Protein AF-A0A6P8IDC7-F1 (afdb_monomer_lite)

Foldseek 3Di:
DDDDDDPPPDPDDDPPPPPPVVVVVVPPDDPDDDVVVVVVVVVVVVVVVVVVPDPPPDDLVVVCVVVCVCVDPQKDKDQDDDPVLVVCVVPQKDKAFDPPDPPFPVRVVVPPDPDDDDDPPQQQWGKGKIWMWGAAESVRSMTMTGIAIDTPDQFGHGPVCVPPDPGFFGWDFDKDKDWGWHQDPVRDTDIDIDIGGDDIDGDGDD

pLDDT: mean 71.33, std 22.21, range [24.78, 96.75]

Sequence (206 aa):
MVLCLLKLTFCKSIGDVFEKEALDEAIESTSAENPIQQHLSKRYEEASQGIRNKCYSGSLEETAEALGVLNLPGVRLVRVEGELYQKLLKNETIVERKSGSNESASKASRESSSAKRSSESIDMCEEEYAYTYILAHANGQLAYQVDTVVCQGEYCQSPYLNYVVGDFGDCVLKEQTMVVYIINAYGSFVPQTIKIGCACECMAYA

Structure (mmCIF, N/CA/C/O backbone):
data_AF-A0A6P8IDC7-F1
#
_entry.id   AF-A0A6P8IDC7-F1
#
loop_
_atom_site.group_PDB
_atom_site.id
_atom_site.type_symbol
_atom_site.label_atom_id
_atom_site.label_alt_id
_atom_site.label_comp_id
_atom_site.label_asym_id
_atom_site.label_entity_id
_atom_site.label_seq_id
_atom_site.pdbx_PDB_ins_code
_atom_site.Cartn_x
_atom_site.Cartn_y
_atom_site.Cartn_z
_atom_site.occupancy
_atom_site.B_i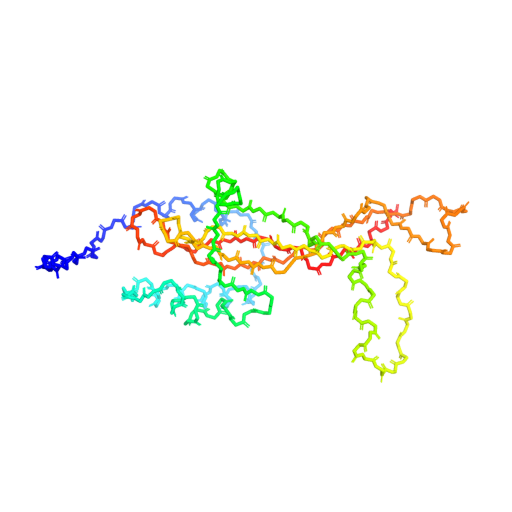so_or_equiv
_atom_site.auth_seq_id
_atom_site.auth_comp_id
_atom_site.auth_asym_id
_atom_site.auth_atom_id
_atom_site.pdbx_PDB_model_num
ATOM 1 N N . MET A 1 1 ? -10.531 9.699 40.710 1.00 28.75 1 MET A N 1
ATOM 2 C CA . MET A 1 1 ? -10.349 8.252 40.470 1.00 28.75 1 MET A CA 1
ATOM 3 C C . MET A 1 1 ? -11.674 7.670 40.000 1.00 28.75 1 MET A C 1
ATOM 5 O O . MET A 1 1 ? -12.638 7.739 40.742 1.00 28.75 1 MET A O 1
ATOM 9 N N . VAL A 1 2 ? -11.669 7.158 38.766 1.00 28.30 2 VAL A N 1
ATOM 10 C CA . VAL A 1 2 ? -12.583 6.167 38.163 1.00 28.30 2 VAL A CA 1
ATOM 11 C C . VAL A 1 2 ? -14.083 6.512 38.091 1.00 28.30 2 VAL A C 1
ATOM 13 O O . VAL A 1 2 ? -14.876 6.129 38.941 1.00 28.30 2 VAL A O 1
ATOM 16 N N . LEU A 1 3 ? -14.474 7.134 36.975 1.00 24.78 3 LEU A N 1
ATOM 17 C CA . LEU A 1 3 ? -15.816 7.042 36.387 1.00 24.78 3 LEU A CA 1
ATOM 18 C C . LEU A 1 3 ? -15.625 6.428 34.996 1.00 24.78 3 LEU A C 1
ATOM 20 O O . LEU A 1 3 ? -15.241 7.116 34.057 1.00 24.78 3 LEU A O 1
ATOM 24 N N . CYS A 1 4 ? -15.780 5.108 34.892 1.00 27.89 4 CYS A N 1
ATOM 25 C CA . CYS A 1 4 ? -15.610 4.372 33.642 1.00 27.89 4 CYS A CA 1
ATOM 26 C C . CYS A 1 4 ? -16.587 3.194 33.606 1.00 27.89 4 CYS A C 1
ATOM 28 O O . CYS A 1 4 ? -16.191 2.062 33.839 1.00 27.89 4 CYS A O 1
ATOM 30 N N . LEU A 1 5 ? -17.875 3.465 33.384 1.00 27.47 5 LEU A N 1
ATOM 31 C CA . LEU A 1 5 ? -18.870 2.446 33.029 1.00 27.47 5 LEU A CA 1
ATOM 32 C C . LEU A 1 5 ? -19.993 3.089 32.201 1.00 27.47 5 LEU A C 1
ATOM 34 O O . LEU A 1 5 ? -21.103 3.302 32.675 1.00 27.47 5 LEU A O 1
ATOM 38 N N . LEU A 1 6 ? -19.697 3.376 30.936 1.00 28.03 6 LEU A N 1
ATOM 39 C CA . LEU A 1 6 ? -20.711 3.445 29.885 1.00 28.03 6 LEU A CA 1
ATOM 40 C C . LEU A 1 6 ? -20.334 2.407 28.827 1.00 28.03 6 LEU A C 1
ATOM 42 O O . LEU A 1 6 ? -19.628 2.686 27.864 1.00 28.03 6 LEU A O 1
ATOM 46 N N . LYS A 1 7 ? -20.797 1.172 29.051 1.00 29.53 7 LYS A N 1
ATOM 47 C CA . LYS A 1 7 ? -20.977 0.182 27.987 1.00 29.53 7 LYS A CA 1
ATOM 48 C C . LYS A 1 7 ? -22.068 0.723 27.063 1.00 29.53 7 LYS A C 1
ATOM 50 O O . LYS A 1 7 ? -23.251 0.567 27.350 1.00 29.53 7 LYS A O 1
ATOM 55 N N . LEU A 1 8 ? -21.676 1.376 25.975 1.00 29.83 8 LEU A N 1
ATOM 56 C CA . LEU A 1 8 ? -22.574 1.647 24.858 1.00 29.83 8 LEU A CA 1
ATOM 57 C C . LEU A 1 8 ? -22.611 0.404 23.967 1.00 29.83 8 LEU A C 1
ATOM 59 O O . LEU A 1 8 ? -21.822 0.240 23.045 1.00 29.83 8 LEU A O 1
ATOM 63 N N . THR A 1 9 ? -23.541 -0.497 24.271 1.00 40.16 9 THR A N 1
ATOM 64 C CA . THR A 1 9 ? -24.073 -1.451 23.295 1.00 40.16 9 THR A CA 1
ATOM 65 C C . THR A 1 9 ? -24.902 -0.679 22.273 1.00 40.16 9 THR A C 1
ATOM 67 O O . THR A 1 9 ? -26.044 -0.319 22.551 1.00 40.16 9 THR A O 1
ATOM 70 N N . PHE A 1 10 ? -24.330 -0.434 21.097 1.00 33.66 10 PHE A N 1
ATOM 71 C CA . PHE A 1 10 ? -25.040 0.048 19.910 1.00 33.66 10 PHE A CA 1
ATOM 72 C C . PHE A 1 10 ? -24.708 -0.872 18.718 1.00 33.66 10 PHE A C 1
ATOM 74 O O . PHE A 1 10 ? -24.015 -0.486 17.791 1.00 33.66 10 PHE A O 1
ATOM 81 N N . CYS A 1 11 ? -25.212 -2.113 18.735 1.00 42.44 11 CYS A N 1
ATOM 82 C CA . CYS A 1 11 ? -25.477 -2.857 17.494 1.00 42.44 11 CYS A CA 1
ATOM 83 C C . CYS A 1 11 ? -26.971 -2.606 17.179 1.00 42.44 11 CYS A C 1
ATOM 85 O O . CYS A 1 11 ? -27.847 -3.234 17.773 1.00 42.44 11 CYS A O 1
ATOM 87 N N . LYS A 1 12 ? -27.284 -1.626 16.314 1.00 36.06 12 LYS A N 1
ATOM 88 C CA . LYS A 1 12 ? -28.645 -1.428 15.780 1.00 36.06 12 LYS A CA 1
ATOM 89 C C . LYS A 1 12 ? -28.605 -0.953 14.319 1.00 36.06 12 LYS A C 1
ATOM 91 O O . LYS A 1 12 ? -28.528 0.236 14.053 1.00 36.06 12 LYS A O 1
ATOM 96 N N . SER A 1 13 ? -28.646 -1.930 13.408 1.00 43.62 13 SER A N 1
ATOM 97 C CA . SER A 1 13 ? -29.458 -1.955 12.178 1.00 43.62 13 SER A CA 1
ATOM 98 C C . SER A 1 13 ? -29.657 -0.620 11.433 1.00 43.62 13 SER A C 1
ATOM 100 O O . SER A 1 13 ? -30.704 0.004 11.594 1.00 43.62 13 SER A O 1
ATOM 102 N N . ILE A 1 14 ? -28.713 -0.223 10.567 1.00 39.97 14 ILE A N 1
ATOM 103 C CA . ILE A 1 14 ? -28.942 0.799 9.511 1.00 39.97 14 ILE A CA 1
ATOM 104 C C . ILE A 1 14 ? -28.374 0.357 8.130 1.00 39.97 14 ILE A C 1
ATOM 106 O O . ILE A 1 14 ? -28.489 1.072 7.144 1.00 39.97 14 ILE A O 1
ATOM 110 N N . GLY A 1 15 ? -27.813 -0.853 8.000 1.00 39.50 15 GLY A N 1
ATOM 111 C CA . GLY A 1 15 ? -27.100 -1.278 6.781 1.00 39.50 15 GLY A CA 1
ATOM 112 C C . GLY A 1 15 ? -27.950 -1.726 5.581 1.00 39.50 15 GLY A C 1
ATOM 113 O O . GLY A 1 15 ? -27.399 -1.891 4.501 1.00 39.50 15 GLY A O 1
ATOM 114 N N . ASP A 1 16 ? -29.265 -1.914 5.719 1.00 38.16 16 ASP A N 1
ATOM 115 C CA . ASP A 1 16 ? -30.054 -2.625 4.693 1.00 38.16 16 ASP A CA 1
ATOM 116 C C . ASP A 1 16 ? -30.564 -1.763 3.521 1.00 38.16 16 ASP A C 1
ATOM 118 O O . ASP A 1 16 ? -31.209 -2.294 2.618 1.00 38.16 16 ASP A O 1
ATOM 122 N N . VAL A 1 17 ? -30.305 -0.448 3.500 1.00 42.28 17 VAL A N 1
ATOM 123 C CA . VAL A 1 17 ? -30.938 0.455 2.511 1.00 42.28 17 VAL A CA 1
ATOM 124 C C . VAL A 1 17 ? -29.969 1.024 1.467 1.00 42.28 17 VAL A C 1
ATOM 126 O O . VAL A 1 17 ? -30.409 1.310 0.362 1.00 42.28 17 VAL A O 1
ATOM 129 N N . PHE A 1 18 ? -28.664 1.133 1.746 1.00 40.34 18 PHE A N 1
ATOM 130 C CA . PHE A 1 18 ? -27.731 1.841 0.847 1.00 40.34 18 PHE A CA 1
ATOM 131 C C . PHE A 1 18 ? -26.867 0.952 -0.065 1.00 40.34 18 PHE A C 1
ATOM 133 O O . PHE A 1 18 ? -26.334 1.454 -1.048 1.00 40.34 18 PHE A O 1
ATOM 140 N N . GLU A 1 19 ? -26.732 -0.352 0.202 1.00 45.53 19 GLU A N 1
ATOM 141 C CA . GLU A 1 19 ? -25.846 -1.227 -0.597 1.00 45.53 19 GLU A CA 1
ATOM 142 C C . GLU A 1 19 ? -26.534 -1.958 -1.760 1.00 45.53 19 GLU A C 1
ATOM 144 O O . GLU A 1 19 ? -25.844 -2.516 -2.610 1.00 45.53 19 GLU A O 1
ATOM 149 N N . LYS A 1 20 ? -27.873 -1.953 -1.845 1.00 41.88 20 LYS A N 1
ATOM 150 C CA . LYS A 1 20 ? -28.569 -2.603 -2.969 1.00 41.88 20 LYS A CA 1
ATOM 151 C C . LYS A 1 20 ? -28.428 -1.839 -4.288 1.00 41.88 20 LYS A C 1
ATOM 153 O O . LYS A 1 20 ? -28.299 -2.475 -5.321 1.00 41.88 20 LYS A O 1
ATOM 158 N N . GLU A 1 21 ? -28.377 -0.507 -4.262 1.00 41.94 21 GLU A N 1
ATOM 159 C CA . GLU A 1 21 ? -28.260 0.285 -5.499 1.00 41.94 21 GLU A CA 1
ATOM 160 C C . GLU A 1 21 ? -26.857 0.231 -6.129 1.00 41.94 21 GLU A C 1
ATOM 162 O O . GLU A 1 21 ? -26.748 0.296 -7.346 1.00 41.94 21 GLU A O 1
ATOM 167 N N . ALA A 1 22 ? -25.786 0.043 -5.348 1.00 46.19 22 ALA A N 1
ATOM 168 C CA . ALA A 1 22 ? -24.418 0.031 -5.885 1.00 46.19 22 ALA A CA 1
ATOM 169 C C . AL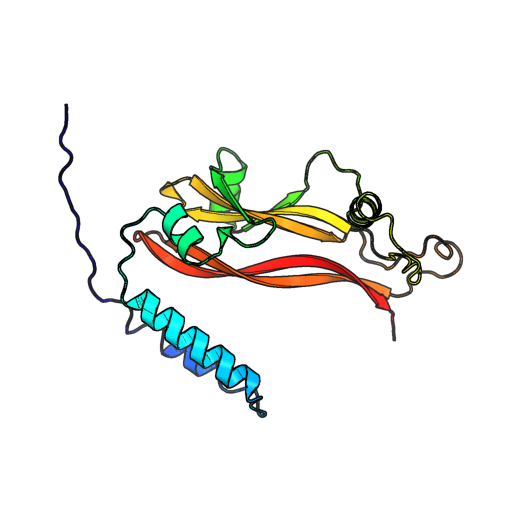A A 1 22 ? -23.978 -1.331 -6.459 1.00 46.19 22 ALA A C 1
ATOM 171 O O . ALA A 1 22 ? -23.056 -1.388 -7.272 1.00 46.19 22 ALA A O 1
ATOM 172 N N . LEU A 1 23 ? -24.609 -2.432 -6.033 1.00 43.19 23 LEU A N 1
ATOM 173 C CA . LEU A 1 23 ? -24.267 -3.777 -6.506 1.00 43.19 23 LEU A CA 1
ATOM 174 C C . LEU A 1 23 ? -25.010 -4.144 -7.801 1.00 43.19 23 LEU A C 1
ATOM 176 O O . LEU A 1 23 ? -24.451 -4.849 -8.640 1.00 43.19 23 LEU A O 1
ATOM 180 N N . ASP A 1 24 ? -26.223 -3.619 -7.996 1.00 41.59 24 ASP A N 1
ATOM 181 C CA . ASP A 1 24 ? -27.022 -3.880 -9.199 1.00 41.59 24 ASP A CA 1
ATOM 182 C C . ASP A 1 24 ? -26.473 -3.144 -10.446 1.00 41.59 24 ASP A C 1
ATOM 184 O O . ASP A 1 24 ? -26.650 -3.627 -11.562 1.00 41.59 24 ASP A O 1
ATOM 188 N N . GLU A 1 25 ? -25.709 -2.052 -10.286 1.00 46.09 25 GLU A N 1
ATOM 189 C CA . GLU A 1 25 ? -25.063 -1.332 -11.405 1.00 46.09 25 GLU A CA 1
ATOM 190 C C . GLU A 1 25 ? -23.771 -2.000 -11.929 1.00 46.09 25 GLU A C 1
ATOM 192 O O . GLU A 1 25 ? -23.324 -1.706 -13.037 1.00 46.09 25 GLU A O 1
ATOM 197 N N . ALA A 1 26 ? -23.165 -2.932 -11.181 1.00 45.91 26 ALA A N 1
ATOM 198 C CA . ALA A 1 26 ? -21.908 -3.585 -11.576 1.00 45.91 26 ALA A CA 1
ATOM 199 C C . ALA A 1 26 ? -22.097 -4.905 -12.356 1.00 45.91 26 ALA A C 1
ATOM 201 O O . ALA A 1 26 ? -21.140 -5.419 -12.937 1.00 45.91 26 ALA A O 1
ATOM 202 N N . ILE A 1 27 ? -23.312 -5.465 -12.382 1.00 48.28 27 ILE A N 1
ATOM 203 C CA . ILE A 1 27 ? -23.587 -6.812 -12.924 1.00 48.28 27 ILE A CA 1
ATOM 204 C C . ILE A 1 27 ? -24.018 -6.779 -14.406 1.00 48.28 27 ILE A C 1
ATOM 206 O O . ILE A 1 27 ? -24.105 -7.820 -15.056 1.00 48.28 27 ILE A O 1
ATOM 210 N N . GLU A 1 28 ? -24.199 -5.603 -15.013 1.00 44.47 28 GLU A N 1
ATOM 211 C CA . GLU A 1 28 ? -24.729 -5.502 -16.384 1.00 44.47 28 GLU A CA 1
ATOM 212 C C . GLU A 1 28 ? -23.687 -5.588 -17.519 1.00 44.47 28 GLU A C 1
ATOM 214 O O . GLU A 1 28 ? -24.029 -5.418 -18.690 1.00 44.47 28 GLU A O 1
ATOM 219 N N . SER A 1 29 ? -22.415 -5.901 -17.240 1.00 47.25 29 SER A N 1
ATOM 220 C CA . SER A 1 29 ? -21.403 -5.968 -18.308 1.00 47.25 29 SER A CA 1
ATOM 221 C C . SER A 1 29 ? -20.315 -7.026 -18.116 1.00 47.25 29 SER A C 1
ATOM 223 O O . SER A 1 29 ? -19.138 -6.710 -18.016 1.00 47.25 29 SER A O 1
ATOM 225 N N . THR A 1 30 ? -20.660 -8.318 -18.134 1.00 45.09 30 THR A N 1
ATOM 226 C CA . THR A 1 30 ? -19.742 -9.352 -18.671 1.00 45.09 30 THR A CA 1
ATOM 227 C C . THR A 1 30 ? -20.456 -10.681 -18.930 1.00 45.09 30 THR A C 1
ATOM 229 O O . THR A 1 30 ? -20.621 -11.538 -18.068 1.00 45.09 30 THR A O 1
ATOM 232 N N . SER A 1 31 ? -20.855 -10.870 -20.187 1.00 48.34 31 SER A N 1
ATOM 233 C CA . SER A 1 31 ? -21.299 -12.143 -20.756 1.00 48.34 31 SER A CA 1
ATOM 234 C C . SER A 1 31 ? -20.105 -13.094 -20.929 1.00 48.34 31 SER A C 1
ATOM 236 O O . SER A 1 31 ? -19.484 -13.101 -21.990 1.00 48.34 31 SER A O 1
ATOM 238 N N . ALA A 1 32 ? -19.785 -13.871 -19.891 1.00 50.22 32 ALA A N 1
ATOM 239 C CA . ALA A 1 32 ? -19.253 -15.243 -19.948 1.00 50.22 32 ALA A CA 1
ATOM 240 C C . ALA A 1 32 ? -18.874 -15.679 -18.523 1.00 50.22 32 ALA A C 1
ATOM 242 O O . ALA A 1 32 ? -17.753 -15.462 -18.063 1.00 50.22 32 ALA A O 1
ATOM 243 N N . GLU A 1 33 ? -19.822 -16.281 -17.810 1.00 49.69 33 GLU A N 1
ATOM 244 C CA . GLU A 1 33 ? -19.630 -16.737 -16.435 1.00 49.69 33 GLU A CA 1
ATOM 245 C C . GLU A 1 33 ? -18.602 -17.874 -16.376 1.00 49.69 33 GLU A C 1
ATOM 247 O O . GLU A 1 33 ? -18.865 -19.017 -16.755 1.00 49.69 33 GLU A O 1
ATOM 252 N N . ASN A 1 34 ? -17.398 -17.566 -15.892 1.00 62.88 34 ASN A N 1
ATOM 253 C CA . ASN A 1 34 ? -16.419 -18.586 -15.556 1.00 62.88 34 ASN A CA 1
ATOM 254 C C . ASN A 1 34 ? -16.859 -19.261 -14.237 1.00 62.88 34 ASN A C 1
ATOM 256 O O . ASN A 1 34 ? -16.964 -18.572 -13.217 1.00 62.88 34 ASN A O 1
ATOM 260 N N . PRO A 1 35 ? -17.074 -20.590 -14.196 1.00 57.03 35 PRO A N 1
ATOM 261 C CA . PRO A 1 35 ? -17.541 -21.294 -12.995 1.00 57.03 35 PRO A CA 1
ATOM 262 C C . PRO A 1 35 ? -16.591 -21.147 -11.792 1.00 57.03 35 PRO A C 1
ATOM 264 O O . PRO A 1 35 ? -17.010 -21.288 -10.643 1.00 57.03 35 PRO A O 1
ATOM 267 N N . ILE A 1 36 ? -15.320 -20.805 -12.030 1.00 59.25 36 ILE A N 1
ATOM 268 C CA . ILE A 1 36 ? -14.347 -20.503 -10.972 1.00 59.25 36 ILE A CA 1
ATOM 269 C C . ILE A 1 36 ? -14.664 -19.158 -10.295 1.00 59.25 36 ILE A C 1
ATOM 271 O O . ILE A 1 36 ? -14.560 -19.053 -9.073 1.00 59.25 36 ILE A O 1
ATOM 275 N N . GLN A 1 37 ? -15.104 -18.145 -11.051 1.00 49.62 37 GLN A N 1
ATOM 276 C CA . GLN A 1 37 ? -15.481 -16.845 -10.486 1.00 49.62 37 GLN A CA 1
ATOM 277 C C . GLN A 1 37 ? -16.760 -16.933 -9.648 1.00 49.62 37 GLN A C 1
ATOM 279 O O . GLN A 1 37 ? -16.794 -16.365 -8.561 1.00 49.62 37 GLN A O 1
ATOM 284 N N . GLN A 1 38 ? -17.754 -17.721 -10.077 1.00 57.97 38 GLN A N 1
ATOM 285 C CA . GLN A 1 38 ? -18.975 -17.968 -9.294 1.00 57.97 38 GLN A CA 1
ATOM 286 C C . GLN A 1 38 ? -18.690 -18.681 -7.962 1.00 57.97 38 GLN A C 1
ATOM 288 O O . GLN A 1 38 ? -19.328 -18.419 -6.943 1.00 57.97 38 GLN A O 1
ATOM 293 N N . HIS A 1 39 ? -17.711 -19.588 -7.939 1.00 54.41 39 HIS A N 1
ATOM 294 C CA . HIS A 1 39 ? -17.332 -20.276 -6.707 1.00 54.41 39 HIS A CA 1
ATOM 295 C C . HIS A 1 39 ? -16.561 -19.355 -5.741 1.00 54.41 39 HIS A C 1
ATOM 297 O O . HIS A 1 39 ? -16.679 -19.492 -4.518 1.00 54.41 39 HIS A O 1
ATOM 303 N N . LEU A 1 40 ? -15.757 -18.424 -6.265 1.00 49.75 40 LEU A N 1
ATOM 304 C CA . LEU A 1 40 ? -15.031 -17.443 -5.455 1.00 49.75 40 LEU A CA 1
ATOM 305 C C . LEU A 1 40 ? -15.963 -16.358 -4.901 1.00 49.75 40 LEU A C 1
ATOM 307 O O . LEU A 1 40 ? -15.859 -16.044 -3.715 1.00 49.75 40 LEU A O 1
ATOM 311 N N . SER A 1 41 ? -16.911 -15.856 -5.703 1.00 58.75 41 SER A N 1
ATOM 312 C CA . SER A 1 41 ? -17.907 -14.874 -5.250 1.00 58.75 41 SER A CA 1
ATOM 313 C C . SER A 1 41 ? -18.795 -15.445 -4.146 1.00 58.75 41 SER A C 1
ATOM 315 O O . SER A 1 41 ? -18.942 -14.824 -3.097 1.00 58.75 41 SER A O 1
ATOM 317 N N . LYS A 1 42 ? -19.273 -16.684 -4.304 1.00 59.50 42 LYS A N 1
ATOM 318 C CA . LYS A 1 42 ? -20.100 -17.351 -3.292 1.00 59.50 42 LYS A CA 1
ATOM 319 C C . LYS A 1 42 ? -19.367 -17.560 -1.963 1.00 59.50 42 LYS A C 1
ATOM 321 O O . LYS A 1 42 ? -19.935 -17.331 -0.900 1.00 59.50 42 LYS A O 1
ATOM 326 N N . ARG A 1 43 ? -18.083 -17.943 -1.996 1.00 52.59 43 ARG A N 1
ATOM 327 C CA . ARG A 1 43 ? -17.272 -18.051 -0.766 1.00 52.59 43 ARG A CA 1
ATOM 328 C C . ARG A 1 43 ? -17.038 -16.697 -0.100 1.00 52.59 43 ARG A C 1
ATOM 330 O O . ARG A 1 43 ? -16.978 -16.633 1.125 1.00 52.59 43 ARG A O 1
ATOM 337 N N . TYR A 1 44 ? -16.901 -15.635 -0.889 1.00 56.06 44 TYR A N 1
ATOM 338 C CA . TYR A 1 44 ? -16.758 -14.277 -0.374 1.00 56.06 44 TYR A CA 1
ATOM 339 C C . TYR A 1 44 ? -18.062 -13.770 0.267 1.00 56.06 44 TYR A C 1
ATOM 341 O O . TYR A 1 44 ? -18.033 -13.180 1.346 1.00 56.06 44 TYR A O 1
ATOM 349 N N . GLU A 1 45 ? -19.216 -14.066 -0.335 1.00 56.41 45 GLU A N 1
ATOM 350 C CA . GLU A 1 45 ? -20.539 -13.782 0.239 1.00 56.41 45 GLU A CA 1
ATOM 351 C C . GLU A 1 45 ? -20.793 -14.556 1.539 1.00 56.41 45 GLU A C 1
ATOM 353 O O . GLU A 1 45 ? -21.246 -13.980 2.523 1.00 56.41 45 GLU A O 1
ATOM 358 N N . GLU A 1 46 ? -20.445 -15.842 1.598 1.00 54.38 46 GLU A N 1
ATOM 359 C CA . GLU A 1 46 ? -20.605 -16.652 2.814 1.00 54.38 46 GLU A CA 1
ATOM 360 C C . GLU A 1 46 ? -19.668 -16.178 3.944 1.00 54.38 46 GLU A C 1
ATOM 362 O O . GLU A 1 46 ? -20.077 -16.097 5.107 1.00 54.38 46 GLU A O 1
ATOM 367 N N . ALA A 1 47 ? -18.429 -15.794 3.613 1.00 53.72 47 ALA A N 1
ATOM 368 C CA . ALA A 1 47 ? -17.489 -15.216 4.573 1.00 53.72 47 ALA A CA 1
ATOM 369 C C . ALA A 1 47 ? -17.956 -13.838 5.069 1.00 53.72 47 ALA A C 1
ATOM 371 O O . ALA A 1 47 ? -17.947 -13.578 6.273 1.00 53.72 47 ALA A O 1
ATOM 372 N N . SER A 1 48 ? -18.432 -12.975 4.168 1.00 51.59 48 SER A N 1
ATOM 373 C CA . SER A 1 48 ? -18.949 -11.651 4.529 1.00 51.59 48 SER A CA 1
ATOM 374 C C . SER A 1 48 ? -20.256 -11.731 5.324 1.00 51.59 48 SER A C 1
ATOM 376 O O . SER A 1 48 ? -20.415 -10.976 6.280 1.00 51.59 48 SER A O 1
ATOM 378 N N . GLN A 1 49 ? -21.148 -12.690 5.049 1.00 49.69 49 GLN A N 1
ATOM 379 C CA . GLN A 1 49 ? -22.339 -12.953 5.874 1.00 49.69 49 GLN A CA 1
ATOM 380 C C . GLN A 1 49 ? -21.986 -13.493 7.270 1.00 49.69 49 GLN A C 1
ATOM 382 O O . GLN A 1 49 ? -22.612 -13.107 8.261 1.00 49.69 49 GLN A O 1
ATOM 387 N N . GLY A 1 50 ? -20.953 -14.337 7.380 1.00 49.53 50 GLY A N 1
ATOM 388 C CA . GLY A 1 50 ? -20.424 -14.796 8.669 1.00 49.53 50 GLY A CA 1
ATOM 389 C C . GLY A 1 50 ? -19.815 -13.669 9.514 1.00 49.53 50 GLY A C 1
ATOM 390 O O . GLY A 1 50 ? -19.915 -13.697 10.743 1.00 49.53 50 GLY A O 1
ATOM 391 N N . ILE A 1 51 ? -19.235 -12.659 8.860 1.00 50.84 51 ILE A N 1
ATOM 392 C CA . ILE A 1 51 ? -18.675 -11.456 9.494 1.00 50.84 51 ILE A CA 1
ATOM 393 C C . ILE A 1 51 ? -19.785 -10.450 9.845 1.00 50.84 51 ILE A C 1
ATOM 395 O O . ILE A 1 51 ? -19.769 -9.909 10.948 1.00 50.84 51 ILE A O 1
ATOM 399 N N . ARG A 1 52 ? -20.807 -10.274 8.986 1.00 47.25 52 ARG A N 1
ATOM 400 C CA . ARG A 1 52 ? -21.977 -9.394 9.222 1.00 47.25 52 ARG A CA 1
ATOM 401 C C . ARG A 1 52 ? -22.721 -9.711 10.527 1.00 47.25 52 ARG A C 1
ATOM 403 O O . ARG A 1 52 ? -23.294 -8.810 11.130 1.00 47.25 52 ARG A O 1
ATOM 410 N N . ASN A 1 53 ? -22.670 -10.962 10.992 1.00 41.09 53 ASN A N 1
ATOM 411 C CA . ASN A 1 53 ? -23.353 -11.415 12.210 1.00 41.09 53 ASN A CA 1
ATOM 412 C C . ASN A 1 53 ? -22.454 -11.524 13.454 1.00 41.09 53 ASN A C 1
ATOM 414 O O . ASN A 1 53 ? -22.948 -11.844 14.539 1.00 41.09 53 ASN A O 1
ATOM 418 N N . LYS A 1 54 ? -21.149 -11.250 13.342 1.00 44.59 54 LYS A N 1
ATOM 419 C CA . LYS A 1 54 ? -20.244 -11.179 14.496 1.00 44.59 54 LYS A CA 1
ATOM 420 C C . LYS A 1 54 ? -19.949 -9.713 14.798 1.00 44.59 54 LYS A C 1
ATOM 422 O O . LYS A 1 54 ? -19.115 -9.101 14.144 1.00 44.59 54 LYS A O 1
ATOM 427 N N . CYS A 1 55 ? -20.604 -9.151 15.822 1.00 42.06 55 CYS A N 1
ATOM 428 C CA . CYS A 1 55 ? -20.135 -7.902 16.434 1.00 42.06 55 CYS A CA 1
ATOM 429 C C . CYS A 1 55 ? -18.745 -8.217 17.045 1.00 42.06 55 CYS A C 1
ATOM 431 O O . CYS A 1 55 ? -18.656 -8.769 18.142 1.00 42.06 55 CYS A O 1
ATOM 433 N N . TYR A 1 56 ? -17.662 -7.948 16.307 1.00 51.09 56 TYR A N 1
ATOM 434 C CA . TYR A 1 56 ? -16.296 -8.057 16.814 1.00 51.09 56 TYR A CA 1
ATOM 435 C C . TYR A 1 56 ? -16.098 -6.947 17.848 1.00 51.09 56 TYR A C 1
ATOM 437 O O . TYR A 1 56 ? -15.926 -5.782 17.511 1.00 51.09 56 TYR A O 1
ATOM 445 N N . SER A 1 57 ? -16.168 -7.305 19.129 1.00 52.22 57 SER A N 1
ATOM 446 C CA . SER A 1 57 ? -15.875 -6.403 20.250 1.00 52.22 57 SER A CA 1
ATOM 447 C C . SER A 1 57 ? -14.374 -6.324 20.565 1.00 52.22 57 SER A C 1
ATOM 449 O O . SER A 1 57 ? -14.010 -5.984 21.690 1.00 52.22 57 SER A O 1
ATOM 451 N N . GLY A 1 58 ? -13.527 -6.726 19.615 1.00 61.47 58 GLY A N 1
ATOM 452 C CA . GLY A 1 58 ? -12.077 -6.804 19.760 1.00 61.47 58 GLY A CA 1
ATOM 453 C C . GLY A 1 58 ? -11.371 -5.541 19.283 1.00 61.47 58 GLY A C 1
ATOM 454 O O . GLY A 1 58 ? -11.976 -4.654 18.677 1.00 61.47 58 GLY A O 1
ATOM 455 N N . SER A 1 59 ? -10.073 -5.452 19.555 1.00 80.62 59 SER A N 1
ATOM 456 C CA . SER A 1 59 ? -9.242 -4.387 18.988 1.00 80.62 59 SER A CA 1
ATOM 457 C C . SER A 1 59 ? -9.130 -4.527 17.455 1.00 80.62 59 SER A C 1
ATOM 459 O O . SER A 1 59 ? -9.411 -5.586 16.883 1.00 80.62 59 SER A O 1
ATOM 461 N N . LEU A 1 60 ? -8.723 -3.452 16.763 1.00 84.25 60 LEU A N 1
ATOM 462 C CA . LEU A 1 60 ? -8.441 -3.498 15.318 1.00 84.25 60 LEU A CA 1
ATOM 463 C C . LEU A 1 60 ? -7.428 -4.599 14.980 1.00 84.25 60 LEU A C 1
ATOM 465 O O . LEU A 1 60 ? -7.579 -5.288 13.979 1.00 84.25 60 LEU A O 1
ATOM 469 N N . GLU A 1 61 ? -6.41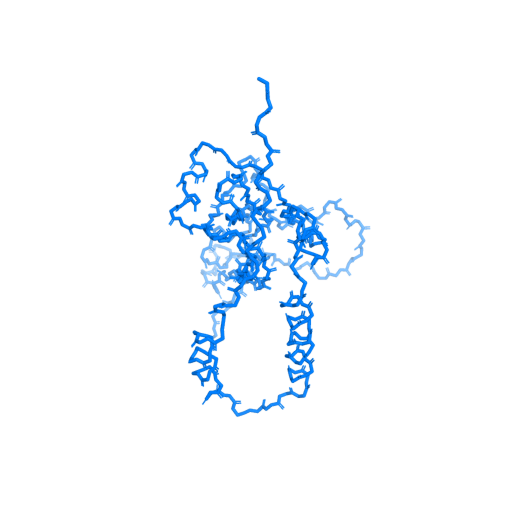8 -4.759 15.831 1.00 86.38 61 GLU A N 1
ATOM 470 C CA . GLU A 1 61 ? -5.348 -5.738 15.672 1.00 86.38 61 GLU A CA 1
ATOM 471 C C . GLU A 1 61 ? -5.885 -7.173 15.730 1.00 86.38 61 GLU A C 1
ATOM 473 O O . GLU A 1 61 ? -5.683 -7.926 14.782 1.00 86.38 61 GLU A O 1
ATOM 478 N N . GLU A 1 62 ? -6.680 -7.512 16.752 1.00 85.88 62 GLU A N 1
ATOM 479 C CA . GLU A 1 62 ? -7.315 -8.835 16.889 1.00 85.88 62 GLU A CA 1
ATOM 480 C C . GLU A 1 62 ? -8.213 -9.171 15.692 1.00 85.88 62 GLU A C 1
ATOM 482 O O . GLU A 1 62 ? -8.253 -10.305 15.214 1.00 85.88 62 GLU A O 1
ATOM 487 N N . THR A 1 63 ? -8.946 -8.174 15.192 1.00 84.12 63 THR A N 1
ATOM 488 C CA . THR A 1 63 ? -9.839 -8.351 14.041 1.00 84.12 63 THR A CA 1
ATOM 489 C C . THR A 1 63 ? -9.037 -8.538 12.754 1.00 84.12 63 THR A C 1
ATOM 491 O O . THR A 1 63 ? -9.330 -9.440 11.971 1.00 84.12 63 THR A O 1
ATOM 494 N N . ALA A 1 64 ? -7.992 -7.733 12.544 1.00 86.06 64 ALA A N 1
ATOM 495 C CA . ALA A 1 64 ? -7.109 -7.840 11.385 1.00 86.06 64 ALA A CA 1
ATOM 496 C C . ALA A 1 64 ? -6.335 -9.170 11.367 1.00 86.06 64 ALA A C 1
ATOM 498 O O . ALA A 1 64 ? -6.152 -9.758 10.299 1.00 86.06 64 ALA A O 1
ATOM 499 N N . GLU A 1 65 ? -5.922 -9.664 12.535 1.00 87.50 65 GLU A N 1
ATOM 500 C CA . GLU A 1 65 ? -5.286 -10.972 12.700 1.00 87.50 65 GLU A CA 1
ATOM 501 C C . GLU A 1 65 ? -6.270 -12.113 12.411 1.00 87.50 65 GLU A C 1
ATOM 503 O O . GLU A 1 65 ? -5.978 -12.992 11.599 1.00 87.50 65 GLU A O 1
ATOM 508 N N . ALA A 1 66 ? -7.479 -12.067 12.986 1.00 84.69 66 ALA A N 1
ATOM 509 C CA . ALA A 1 66 ? -8.511 -13.083 12.769 1.00 84.69 66 ALA A CA 1
ATOM 510 C C . ALA A 1 66 ? -8.973 -13.174 11.303 1.00 84.69 66 ALA A C 1
ATOM 512 O O . ALA A 1 66 ? -9.341 -14.253 10.836 1.00 84.69 66 ALA A O 1
ATOM 513 N N . LEU A 1 67 ? -8.950 -12.053 10.578 1.00 84.56 67 LEU A N 1
ATOM 514 C CA . LEU A 1 67 ? -9.266 -11.979 9.148 1.00 84.56 67 LEU A CA 1
ATOM 515 C C . LEU A 1 67 ? -8.057 -12.295 8.252 1.00 84.56 67 LEU A C 1
ATOM 517 O O . LEU A 1 67 ? -8.191 -12.321 7.031 1.00 84.56 67 LEU A O 1
ATOM 521 N N . GLY A 1 68 ? -6.887 -12.549 8.843 1.00 85.69 68 GLY A N 1
ATOM 522 C CA . GLY A 1 68 ? -5.670 -12.938 8.138 1.00 85.69 68 GLY A CA 1
ATOM 523 C C . GLY A 1 68 ? -4.960 -11.805 7.399 1.00 85.69 68 GLY A C 1
ATOM 524 O O . GLY A 1 68 ? -4.004 -12.080 6.681 1.00 85.69 68 GLY A O 1
ATOM 525 N N . VAL A 1 69 ? -5.368 -10.545 7.586 1.00 88.12 69 VAL A N 1
ATOM 526 C CA . VAL A 1 69 ? -4.725 -9.379 6.952 1.00 88.12 69 VAL A CA 1
ATOM 527 C C . VAL A 1 69 ? -3.271 -9.259 7.410 1.00 88.12 69 VAL A C 1
ATOM 529 O O . VAL A 1 69 ? -2.384 -9.036 6.593 1.00 88.12 69 VAL A O 1
ATOM 532 N N . LEU A 1 70 ? -3.015 -9.477 8.704 1.00 89.31 70 LEU A N 1
ATOM 533 C CA . LEU A 1 70 ? -1.666 -9.422 9.282 1.00 89.31 70 LEU A CA 1
ATOM 534 C C . LEU A 1 70 ? -0.812 -10.665 8.976 1.00 89.31 70 LEU A C 1
ATOM 536 O O . LEU A 1 70 ? 0.383 -10.662 9.244 1.00 89.31 70 LEU A O 1
ATOM 540 N N . ASN A 1 71 ? -1.404 -11.712 8.389 1.00 89.06 71 ASN A N 1
ATOM 541 C CA . ASN A 1 71 ? -0.666 -12.893 7.931 1.00 89.06 71 ASN A CA 1
ATOM 542 C C . ASN A 1 71 ? -0.101 -12.711 6.514 1.00 89.06 71 ASN A C 1
ATOM 544 O O . ASN A 1 71 ? 0.643 -13.569 6.035 1.00 89.06 71 ASN A O 1
ATOM 548 N N . LEU A 1 72 ? -0.474 -11.628 5.821 1.00 85.50 72 LEU A N 1
ATOM 549 C CA . LEU A 1 72 ? 0.046 -11.317 4.497 1.00 85.50 72 LEU A CA 1
ATOM 550 C C . LEU A 1 72 ? 1.496 -10.817 4.607 1.00 85.50 72 LEU A C 1
ATOM 552 O O . LEU A 1 72 ? 1.802 -9.991 5.471 1.00 85.50 72 LEU A O 1
ATOM 556 N N . PRO A 1 73 ? 2.409 -11.298 3.744 1.00 83.25 73 PRO A N 1
ATOM 557 C CA . PRO A 1 73 ? 3.807 -10.895 3.796 1.00 83.25 73 PRO A CA 1
ATOM 558 C C . PRO A 1 73 ? 3.943 -9.392 3.529 1.00 83.25 73 PRO A C 1
ATOM 560 O O . PRO A 1 73 ? 3.303 -8.858 2.628 1.00 83.25 73 PRO A O 1
ATOM 563 N N . GLY A 1 74 ? 4.775 -8.717 4.323 1.00 86.00 74 GLY A N 1
ATOM 564 C CA . GLY A 1 74 ? 5.020 -7.278 4.186 1.00 86.00 74 GLY A CA 1
ATOM 565 C C . GLY A 1 74 ? 3.908 -6.377 4.734 1.00 86.00 74 GLY A C 1
ATOM 566 O O . GLY A 1 74 ? 4.038 -5.160 4.644 1.00 86.00 74 GLY A O 1
ATOM 567 N N . VAL A 1 75 ? 2.837 -6.931 5.322 1.00 92.81 75 VAL A N 1
ATOM 568 C CA . VAL A 1 75 ? 1.771 -6.153 5.973 1.00 92.81 75 VAL A CA 1
ATOM 569 C C . VAL A 1 75 ? 1.996 -6.106 7.479 1.00 92.81 75 VAL A C 1
ATOM 571 O O . VAL A 1 75 ? 2.152 -7.134 8.134 1.00 92.81 75 VAL A O 1
ATOM 574 N N . ARG A 1 76 ? 1.953 -4.907 8.060 1.00 94.75 76 ARG A N 1
ATOM 575 C CA . ARG A 1 76 ? 1.966 -4.710 9.515 1.00 94.75 76 ARG A CA 1
ATOM 576 C C . ARG A 1 76 ? 1.073 -3.552 9.933 1.00 94.75 76 ARG A C 1
ATOM 578 O O . ARG A 1 76 ? 0.872 -2.612 9.171 1.00 94.75 76 ARG A O 1
ATOM 585 N N . LEU A 1 77 ? 0.557 -3.601 11.156 1.00 94.75 77 LEU A N 1
ATOM 586 C CA . LEU A 1 77 ? -0.177 -2.488 11.753 1.00 94.75 77 LEU A CA 1
ATOM 587 C C . LEU A 1 77 ? 0.801 -1.599 12.526 1.00 94.75 77 LEU A C 1
ATOM 589 O O . LEU A 1 77 ? 1.565 -2.088 13.355 1.00 94.75 77 LEU A O 1
ATOM 593 N N . VAL A 1 78 ? 0.795 -0.297 12.252 1.00 95.25 78 VAL A N 1
ATOM 594 C CA . VAL A 1 78 ? 1.702 0.670 12.882 1.00 95.25 78 VAL A CA 1
ATOM 595 C C . VAL A 1 78 ? 0.944 1.862 13.439 1.00 95.25 78 VAL A C 1
ATOM 597 O O . VAL A 1 78 ? -0.102 2.259 12.924 1.00 95.25 78 VAL A O 1
ATOM 600 N N . ARG A 1 79 ? 1.499 2.458 14.495 1.00 95.25 79 ARG A N 1
ATOM 601 C CA . ARG A 1 79 ? 1.053 3.758 14.989 1.00 95.25 79 ARG A CA 1
ATOM 602 C C . ARG A 1 79 ? 1.731 4.860 14.180 1.00 95.25 79 ARG A C 1
ATOM 604 O O . ARG A 1 79 ? 2.952 4.862 14.050 1.00 95.25 79 ARG A O 1
ATOM 611 N N . VAL A 1 80 ? 0.938 5.776 13.636 1.00 94.12 80 VAL A N 1
ATOM 612 C CA . VAL A 1 80 ? 1.396 6.894 12.803 1.00 94.12 80 VAL A CA 1
ATOM 613 C C . VAL A 1 80 ? 1.192 8.216 13.528 1.00 94.12 80 VAL A C 1
ATOM 615 O O . VAL A 1 80 ? 0.133 8.480 14.085 1.00 94.12 80 VAL A O 1
ATOM 618 N N . GLU A 1 81 ? 2.199 9.079 13.502 1.00 94.25 81 GLU A N 1
ATOM 619 C CA . GLU A 1 81 ? 2.167 10.369 14.193 1.00 94.25 81 GLU A CA 1
ATOM 620 C C . GLU A 1 81 ? 2.705 11.485 13.285 1.00 94.25 81 GLU A C 1
ATOM 622 O O . GLU A 1 81 ? 3.229 11.239 12.196 1.00 94.25 81 GLU A O 1
ATOM 627 N N . GLY A 1 82 ? 2.551 12.737 13.724 1.00 94.44 82 GLY A N 1
ATOM 628 C CA . GLY A 1 82 ? 3.144 13.896 13.056 1.00 94.44 82 GLY A CA 1
ATOM 629 C C . GLY A 1 82 ? 2.658 14.113 11.619 1.00 94.44 82 GLY A C 1
ATOM 630 O O . GLY A 1 82 ? 1.463 14.040 11.331 1.00 94.44 82 GLY A O 1
ATOM 631 N N . GLU A 1 83 ? 3.594 14.434 10.723 1.00 95.19 83 GLU A N 1
ATOM 632 C CA . GLU A 1 83 ? 3.305 14.810 9.334 1.00 95.19 83 GLU A CA 1
ATOM 633 C C . GLU A 1 83 ? 2.655 13.672 8.538 1.00 95.19 83 GLU A C 1
ATOM 635 O O . GLU A 1 83 ? 1.689 13.912 7.813 1.00 95.19 83 GLU A O 1
ATOM 640 N N . LEU A 1 84 ? 3.133 12.435 8.707 1.00 93.44 84 LEU A N 1
ATOM 641 C CA . LEU A 1 84 ? 2.582 11.267 8.018 1.00 93.44 84 LEU A CA 1
ATOM 642 C C . LEU A 1 84 ? 1.103 11.069 8.369 1.00 93.44 84 LEU A C 1
ATOM 644 O O . LEU A 1 84 ? 0.271 10.928 7.475 1.00 93.44 84 LEU A O 1
ATOM 648 N N . TYR A 1 85 ? 0.747 11.157 9.654 1.00 95.31 85 TYR A N 1
ATOM 649 C CA . TYR A 1 85 ? -0.651 11.068 10.084 1.00 95.31 85 TYR A CA 1
ATOM 650 C C . TYR A 1 85 ? -1.516 12.189 9.486 1.00 95.31 85 TYR A C 1
ATOM 652 O O . TYR A 1 85 ? -2.619 11.936 9.007 1.00 95.31 85 TYR A O 1
ATOM 660 N N . GLN A 1 86 ? -1.005 13.424 9.439 1.00 95.50 86 GLN A N 1
ATOM 661 C CA . GLN A 1 86 ? -1.731 14.553 8.840 1.00 95.50 86 GLN A CA 1
ATOM 662 C C . GLN A 1 86 ? -1.956 14.389 7.338 1.00 95.50 86 GLN A C 1
ATOM 664 O O . GLN A 1 86 ? -2.999 14.792 6.822 1.00 95.50 86 GLN A O 1
ATOM 669 N N . LYS A 1 87 ? -0.993 13.806 6.620 1.00 94.94 87 LYS A N 1
ATOM 670 C CA . LYS A 1 87 ? -1.183 13.487 5.207 1.00 94.94 87 LYS A CA 1
ATOM 671 C C . LYS A 1 87 ? -2.195 12.344 5.046 1.00 94.94 87 LYS A C 1
ATOM 673 O O . LYS A 1 87 ? -3.057 12.432 4.174 1.00 94.94 87 LYS A O 1
ATOM 678 N N . LEU A 1 88 ? -2.129 11.305 5.886 1.00 94.38 88 LEU A N 1
ATOM 679 C CA . LEU A 1 88 ? -3.050 10.160 5.837 1.00 94.38 88 LEU A CA 1
ATOM 680 C C . LEU A 1 88 ? -4.498 10.574 6.105 1.00 94.38 88 LEU A C 1
ATOM 682 O O . LEU A 1 88 ? -5.401 10.075 5.449 1.00 94.38 88 LEU A O 1
ATOM 686 N N . LEU A 1 89 ? -4.727 11.546 6.991 1.00 93.25 89 LEU A N 1
ATOM 687 C CA . LEU A 1 89 ? -6.059 12.120 7.206 1.00 93.25 89 LEU A CA 1
ATOM 688 C C . LEU A 1 89 ? -6.646 12.807 5.962 1.00 93.25 89 LEU A C 1
ATOM 690 O O . LEU A 1 89 ? -7.857 12.987 5.897 1.00 93.25 89 LEU A O 1
ATOM 694 N N . LYS A 1 90 ? -5.810 13.224 5.002 1.00 92.94 90 LYS A N 1
ATOM 695 C CA . LYS A 1 90 ? -6.252 13.899 3.772 1.00 92.94 90 LYS A CA 1
ATOM 696 C C . LYS A 1 90 ? -6.439 12.938 2.605 1.00 92.94 90 LYS A C 1
ATOM 698 O O . LYS A 1 90 ? -7.391 13.102 1.854 1.00 92.94 90 LYS A O 1
ATOM 703 N N . ASN A 1 91 ? -5.519 11.986 2.447 1.00 88.31 91 ASN A N 1
ATOM 704 C CA . ASN A 1 91 ? -5.443 11.140 1.254 1.00 88.31 91 ASN A CA 1
ATOM 705 C C . ASN A 1 91 ? -5.819 9.674 1.509 1.00 88.31 91 ASN A C 1
ATOM 707 O O . ASN A 1 91 ? -5.852 8.912 0.550 1.00 88.31 91 ASN A O 1
ATOM 711 N N . GLU A 1 92 ? -6.083 9.283 2.766 1.00 88.00 92 GLU A N 1
ATOM 712 C CA . GLU A 1 92 ? -6.342 7.918 3.278 1.00 88.00 92 GLU A CA 1
ATOM 713 C C . GLU A 1 92 ? -5.209 6.904 3.048 1.00 88.00 92 GLU A C 1
ATOM 715 O O . GLU A 1 92 ? -4.906 6.107 3.935 1.00 88.00 92 GLU A O 1
ATOM 720 N N . THR A 1 93 ? -4.547 6.967 1.893 1.00 92.56 93 THR A N 1
ATOM 721 C CA . THR A 1 93 ? -3.431 6.134 1.458 1.00 92.56 93 THR A CA 1
ATOM 722 C C . THR A 1 93 ? -2.259 7.001 1.000 1.00 92.56 93 THR A C 1
ATOM 724 O O . THR A 1 93 ? -2.443 8.009 0.313 1.00 92.56 93 THR A O 1
ATOM 727 N N . ILE A 1 94 ? -1.037 6.622 1.377 1.00 94.25 94 ILE A N 1
ATOM 728 C CA . ILE A 1 94 ? 0.200 7.322 1.002 1.00 94.25 94 ILE A CA 1
ATOM 729 C C . ILE A 1 94 ? 1.290 6.320 0.693 1.00 94.25 94 ILE A C 1
ATOM 731 O O . ILE A 1 94 ? 1.510 5.398 1.468 1.00 94.25 94 ILE A O 1
ATOM 735 N N . VAL A 1 95 ? 2.033 6.563 -0.381 1.00 91.75 95 VAL A N 1
ATOM 736 C CA . VAL A 1 95 ? 3.262 5.831 -0.685 1.00 91.75 95 VAL A CA 1
ATOM 737 C C . VAL A 1 95 ? 4.462 6.674 -0.254 1.00 91.75 95 VAL A C 1
ATOM 739 O O . VAL A 1 95 ? 4.631 7.799 -0.725 1.00 91.75 95 VAL A O 1
ATOM 742 N N . GLU A 1 96 ? 5.297 6.146 0.638 1.00 91.25 96 GLU A N 1
ATOM 743 C CA . GLU A 1 96 ? 6.573 6.753 1.022 1.00 91.25 96 GLU A CA 1
ATOM 744 C C . GLU A 1 96 ? 7.740 5.868 0.597 1.00 91.25 96 GLU A C 1
ATOM 746 O O . GLU A 1 96 ? 7.798 4.679 0.914 1.00 91.25 96 GLU A O 1
ATOM 751 N N . ARG A 1 97 ? 8.716 6.468 -0.084 1.00 86.25 97 ARG A N 1
ATOM 752 C CA . ARG A 1 97 ? 9.963 5.788 -0.437 1.00 86.25 97 ARG A CA 1
ATOM 753 C C . ARG A 1 97 ? 10.738 5.414 0.818 1.00 86.25 97 ARG A C 1
ATOM 755 O O . ARG A 1 97 ? 10.835 6.203 1.766 1.00 86.25 97 ARG A O 1
ATOM 762 N N . LYS A 1 98 ? 11.339 4.227 0.815 1.00 78.88 98 LYS A N 1
ATOM 763 C CA . LYS A 1 98 ? 12.183 3.775 1.919 1.00 78.88 98 LYS A CA 1
ATOM 764 C C . LYS A 1 98 ? 13.474 4.600 1.923 1.00 78.88 98 LYS A C 1
ATOM 766 O O . LYS A 1 98 ? 14.387 4.369 1.139 1.00 78.88 98 LYS A O 1
ATOM 771 N N . SER A 1 99 ? 13.550 5.596 2.808 1.00 57.25 99 SER A N 1
ATOM 772 C CA . SER A 1 99 ? 14.753 6.425 2.955 1.00 57.25 99 SER A CA 1
ATOM 773 C C . SER A 1 99 ? 15.966 5.548 3.287 1.00 57.25 99 SER A C 1
ATOM 775 O O . SER A 1 99 ? 16.002 4.916 4.341 1.00 57.25 99 SER A O 1
ATOM 777 N N . GLY A 1 100 ? 16.957 5.518 2.390 1.00 53.12 100 GLY A N 1
ATOM 778 C CA . GLY A 1 100 ? 18.253 4.866 2.611 1.00 53.12 100 GLY A CA 1
ATOM 779 C C . GLY A 1 100 ? 18.540 3.606 1.789 1.00 53.12 100 GLY A C 1
ATOM 780 O O . GLY A 1 100 ? 19.658 3.105 1.877 1.00 53.12 100 GLY A O 1
ATOM 781 N N . SER A 1 101 ? 17.609 3.104 0.972 1.00 45.50 101 SER A N 1
ATOM 782 C CA . SER A 1 101 ? 17.894 1.999 0.047 1.00 45.50 101 SER A CA 1
ATOM 783 C C . SER A 1 101 ? 18.065 2.516 -1.382 1.00 45.50 101 SER A C 1
ATOM 785 O O . SER A 1 101 ? 17.095 2.628 -2.117 1.00 45.50 101 SER A O 1
ATOM 787 N N . ASN A 1 102 ? 19.313 2.734 -1.811 1.00 46.34 102 ASN A N 1
ATOM 788 C CA . ASN A 1 102 ? 19.668 2.743 -3.243 1.00 46.34 102 ASN A CA 1
ATOM 789 C C . ASN A 1 102 ? 19.714 1.306 -3.816 1.00 46.34 102 ASN A C 1
ATOM 791 O O . ASN A 1 102 ? 20.336 1.040 -4.845 1.00 46.34 102 ASN A O 1
ATOM 795 N N . GLU A 1 103 ? 19.134 0.345 -3.097 1.00 49.38 103 GLU A N 1
ATOM 796 C CA . GLU A 1 103 ? 19.066 -1.048 -3.495 1.00 49.38 103 GLU A CA 1
ATOM 797 C C . GLU A 1 103 ? 17.827 -1.227 -4.355 1.00 49.38 103 GLU A C 1
ATOM 799 O O . GLU A 1 103 ? 16.702 -1.277 -3.862 1.00 49.38 103 GLU A O 1
ATOM 804 N N . SER A 1 104 ? 18.066 -1.293 -5.662 1.00 51.97 104 SER A N 1
ATOM 805 C CA . SER A 1 104 ? 17.073 -1.741 -6.628 1.00 51.97 104 SER A CA 1
ATOM 806 C C . SER A 1 104 ? 16.490 -3.080 -6.165 1.00 51.97 104 SER A C 1
ATOM 808 O O . SER A 1 104 ? 17.249 -3.982 -5.785 1.00 51.97 104 SER A O 1
ATOM 810 N N . ALA A 1 105 ? 15.162 -3.206 -6.161 1.00 56.94 105 ALA A N 1
ATOM 811 C CA . ALA A 1 105 ? 14.482 -4.383 -5.618 1.00 56.94 105 ALA A CA 1
ATOM 812 C C . ALA A 1 105 ? 14.928 -5.695 -6.286 1.00 56.94 105 ALA A C 1
ATOM 814 O O . ALA A 1 105 ? 15.134 -6.720 -5.626 1.00 56.94 105 ALA A O 1
ATOM 815 N N . SER A 1 106 ? 15.272 -5.602 -7.567 1.00 48.91 106 SER A N 1
ATOM 816 C CA . SER A 1 106 ? 15.892 -6.629 -8.400 1.00 48.91 106 SER A CA 1
ATOM 817 C C . SER A 1 106 ? 17.188 -7.222 -7.824 1.00 48.91 106 SER A C 1
ATOM 819 O O . SER A 1 106 ? 17.544 -8.369 -8.112 1.00 48.91 106 SER A O 1
ATOM 821 N N . LYS A 1 107 ? 17.947 -6.453 -7.027 1.00 50.50 107 LYS A N 1
ATOM 822 C CA . LYS A 1 107 ? 19.251 -6.870 -6.480 1.00 50.50 107 LYS A CA 1
ATOM 823 C C . LYS A 1 107 ? 19.129 -7.621 -5.155 1.00 50.50 107 LYS A C 1
ATOM 825 O O . LYS A 1 107 ? 19.901 -8.554 -4.943 1.00 50.50 107 LYS A O 1
ATOM 830 N N . ALA A 1 108 ? 18.152 -7.290 -4.310 1.00 48.69 108 ALA A N 1
ATOM 831 C CA . ALA A 1 108 ? 17.983 -7.921 -2.995 1.00 48.69 108 ALA A CA 1
ATOM 832 C C . ALA A 1 108 ? 17.586 -9.411 -3.086 1.00 48.69 108 ALA A C 1
ATOM 834 O O . ALA A 1 108 ? 17.922 -10.208 -2.211 1.00 48.69 108 ALA A O 1
ATOM 835 N N . SER A 1 109 ? 16.942 -9.826 -4.184 1.00 46.47 109 SER A N 1
ATOM 836 C CA . SER A 1 109 ? 16.576 -11.232 -4.420 1.00 46.47 109 SER A CA 1
ATOM 837 C C . SER A 1 109 ? 17.773 -12.131 -4.799 1.00 46.47 109 SER A C 1
ATOM 839 O O . SER A 1 109 ? 17.689 -13.357 -4.713 1.00 46.47 109 SER A O 1
ATOM 841 N N . ARG A 1 110 ? 18.926 -11.553 -5.185 1.00 48.28 110 ARG A N 1
ATOM 842 C CA . ARG A 1 110 ? 20.117 -12.321 -5.609 1.00 48.28 110 ARG A CA 1
ATOM 843 C C . ARG A 1 110 ? 20.943 -12.889 -4.455 1.00 48.28 110 ARG A C 1
ATOM 845 O O . ARG A 1 110 ? 21.686 -13.843 -4.671 1.00 48.28 110 ARG A O 1
ATOM 852 N N . GLU A 1 111 ? 20.827 -12.342 -3.247 1.00 46.38 111 GLU A N 1
ATOM 853 C CA . GLU A 1 111 ? 21.702 -12.722 -2.126 1.00 46.38 111 GLU A CA 1
ATOM 854 C C . GLU A 1 111 ? 21.176 -13.885 -1.269 1.00 46.38 111 GLU A C 1
ATOM 856 O O . GLU A 1 111 ? 21.938 -14.482 -0.511 1.00 46.38 111 GLU A O 1
ATOM 861 N N . SER A 1 112 ? 19.910 -14.287 -1.425 1.00 43.41 112 SER A N 1
ATOM 862 C CA . SER A 1 112 ? 19.297 -15.352 -0.612 1.00 43.41 112 SER A CA 1
ATOM 863 C C . SER A 1 112 ? 19.186 -16.714 -1.307 1.00 43.41 112 SER A C 1
ATOM 865 O O . SER A 1 112 ? 18.824 -17.701 -0.666 1.00 43.41 112 SER A O 1
ATOM 867 N N . SER A 1 113 ? 19.530 -16.823 -2.594 1.00 40.59 113 SER A N 1
ATOM 868 C CA . SER A 1 113 ? 19.373 -18.072 -3.349 1.00 40.59 113 SER A CA 1
ATOM 869 C C . SER A 1 113 ? 20.576 -18.381 -4.242 1.00 40.59 113 SER A C 1
ATOM 871 O O . SER A 1 113 ? 20.583 -18.225 -5.460 1.00 40.59 113 SER A O 1
ATOM 873 N N . SER A 1 114 ? 21.610 -18.946 -3.621 1.00 44.84 114 SER A N 1
ATOM 874 C CA . SER A 1 114 ? 22.630 -19.745 -4.305 1.00 44.84 114 SER A CA 1
ATOM 875 C C . SER A 1 114 ? 22.013 -21.062 -4.807 1.00 44.84 114 SER A C 1
ATOM 877 O O . SER A 1 114 ? 22.253 -22.138 -4.264 1.00 44.84 114 SER A O 1
ATOM 879 N N . ALA A 1 115 ? 21.183 -21.000 -5.854 1.00 39.03 115 ALA A N 1
ATOM 880 C CA . ALA A 1 115 ? 20.643 -22.191 -6.501 1.00 39.03 115 ALA A CA 1
ATOM 881 C C . ALA A 1 115 ? 20.311 -21.971 -7.989 1.00 39.03 115 ALA A C 1
ATOM 883 O O . ALA A 1 115 ? 19.314 -21.364 -8.341 1.00 39.03 115 ALA A O 1
ATOM 884 N N . LYS A 1 116 ? 21.129 -22.613 -8.835 1.00 35.69 116 LYS A N 1
ATOM 885 C CA . LYS A 1 116 ? 20.772 -23.241 -10.123 1.00 35.69 116 LYS A CA 1
ATOM 886 C C . LYS A 1 116 ? 20.157 -22.357 -11.224 1.00 35.69 116 LYS A C 1
ATOM 888 O O . LYS A 1 116 ? 18.960 -22.132 -11.263 1.00 35.69 116 LYS A O 1
ATOM 893 N N . ARG A 1 117 ? 21.001 -22.071 -12.229 1.00 44.75 117 ARG A N 1
ATOM 894 C CA . ARG A 1 117 ? 20.696 -21.953 -13.673 1.00 44.75 117 ARG A CA 1
ATOM 895 C C . ARG A 1 117 ? 19.198 -21.984 -14.036 1.00 44.75 117 ARG A C 1
ATOM 897 O O . ARG A 1 117 ? 18.661 -23.039 -14.366 1.00 44.75 117 ARG A O 1
ATOM 904 N N . SER A 1 118 ? 18.597 -20.812 -14.123 1.00 36.72 118 SER A N 1
ATOM 905 C CA . SER A 1 118 ? 17.515 -20.513 -15.058 1.00 36.72 118 SER A CA 1
ATOM 906 C C . SER A 1 118 ? 17.853 -19.159 -15.670 1.00 36.72 118 SER A C 1
ATOM 908 O O . SER A 1 118 ? 18.302 -18.286 -14.936 1.00 36.72 118 SER A O 1
ATOM 910 N N . SER A 1 119 ? 17.749 -19.054 -16.996 1.00 42.59 119 SER A N 1
ATOM 911 C CA . SER A 1 119 ? 17.840 -17.833 -17.814 1.00 42.59 119 SER A CA 1
ATOM 912 C C . SER A 1 119 ? 17.986 -16.532 -17.017 1.00 42.59 119 SER A C 1
ATOM 914 O O . SER A 1 119 ? 17.049 -16.150 -16.320 1.00 42.59 119 SER A O 1
ATOM 916 N N . GLU A 1 120 ? 19.131 -15.855 -17.143 1.00 45.44 120 GLU A N 1
ATOM 917 C CA . GLU A 1 120 ? 19.300 -14.469 -16.697 1.00 45.44 120 GLU A CA 1
ATOM 918 C C . GLU A 1 120 ? 18.234 -13.610 -17.390 1.00 45.44 120 GLU A C 1
ATOM 920 O O . GLU A 1 120 ? 18.436 -13.123 -18.500 1.00 45.44 120 GLU A O 1
ATOM 925 N N . SER A 1 121 ? 17.060 -13.467 -16.773 1.00 55.97 121 SER A N 1
ATOM 926 C CA . SER A 1 121 ? 16.110 -12.434 -17.143 1.00 55.97 121 SER A CA 1
ATOM 927 C C . SER A 1 121 ? 16.802 -11.125 -16.806 1.00 55.97 121 SER A C 1
ATOM 929 O O . SER A 1 121 ? 17.025 -10.802 -15.638 1.00 55.97 121 SER A O 1
ATOM 931 N N . ILE A 1 122 ? 17.256 -10.436 -17.846 1.00 64.44 122 ILE A N 1
ATOM 932 C CA . ILE A 1 122 ? 17.753 -9.075 -17.732 1.00 64.44 122 ILE A CA 1
ATOM 933 C C . ILE A 1 122 ? 16.564 -8.268 -17.242 1.00 64.44 122 ILE A C 1
ATOM 935 O O . ILE A 1 122 ? 15.572 -8.152 -17.957 1.00 64.44 122 ILE A O 1
ATOM 939 N N . ASP A 1 123 ? 16.644 -7.790 -16.007 1.00 70.81 123 ASP A N 1
ATOM 940 C CA . ASP A 1 123 ? 15.630 -6.896 -15.483 1.00 70.81 123 ASP A CA 1
ATOM 941 C C . ASP A 1 123 ? 15.786 -5.555 -16.199 1.00 70.81 123 ASP A C 1
ATOM 943 O O . ASP A 1 123 ? 16.848 -4.928 -16.138 1.00 70.81 123 ASP A O 1
ATOM 947 N N . MET A 1 124 ? 14.778 -5.208 -16.993 1.00 84.38 124 MET A N 1
ATOM 948 C CA . MET A 1 124 ? 14.796 -4.037 -17.870 1.00 84.38 124 MET A CA 1
ATOM 949 C C . MET A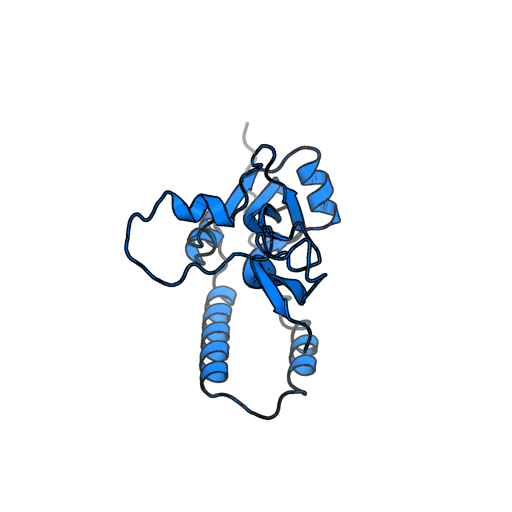 1 124 ? 14.138 -2.823 -17.216 1.00 84.38 124 MET A C 1
ATOM 951 O O . MET A 1 124 ? 14.220 -1.724 -17.761 1.00 84.38 124 MET A O 1
ATOM 955 N N . CYS A 1 125 ? 13.490 -3.015 -16.066 1.00 87.69 125 CYS A N 1
ATOM 956 C CA . CYS A 1 125 ? 12.840 -1.957 -15.315 1.00 87.69 125 CYS A CA 1
ATOM 957 C C . CYS A 1 125 ? 13.517 -1.795 -13.961 1.00 87.69 125 CYS A C 1
ATOM 959 O O . CYS A 1 125 ? 13.730 -2.755 -13.228 1.00 87.69 125 CYS A O 1
ATOM 961 N N . GLU A 1 126 ? 13.872 -0.558 -13.624 1.00 87.12 126 GLU A N 1
ATOM 962 C CA . GLU A 1 126 ? 14.431 -0.270 -12.312 1.00 87.12 126 GLU A CA 1
ATOM 963 C C . GLU A 1 126 ? 13.306 -0.144 -11.281 1.00 87.12 126 GLU A C 1
ATOM 965 O O . GLU A 1 126 ? 12.452 0.744 -11.356 1.00 87.12 126 GLU A O 1
ATOM 970 N N . GLU A 1 127 ? 13.324 -1.052 -10.311 1.00 88.94 127 GLU A N 1
ATOM 971 C CA . GLU A 1 127 ? 12.384 -1.094 -9.195 1.00 88.94 127 GLU A CA 1
ATOM 972 C C . GLU A 1 127 ? 12.968 -0.438 -7.935 1.00 88.94 127 GLU A C 1
ATOM 974 O O . GLU A 1 127 ? 14.123 -0.682 -7.573 1.00 88.94 127 GLU A O 1
ATOM 979 N N . GLU A 1 128 ? 12.146 0.320 -7.206 1.00 89.31 128 GLU A N 1
ATOM 980 C CA . GLU A 1 128 ? 12.440 0.832 -5.863 1.00 89.31 128 GLU A CA 1
ATOM 981 C C . GLU A 1 128 ? 11.441 0.271 -4.841 1.00 89.31 128 GLU A C 1
ATOM 983 O O . GLU A 1 128 ? 10.230 0.247 -5.073 1.00 89.31 128 GLU A O 1
ATOM 988 N N . TYR A 1 129 ? 11.947 -0.147 -3.676 1.00 90.00 129 TYR A N 1
ATOM 989 C CA . TYR A 1 129 ? 11.101 -0.519 -2.543 1.00 90.00 129 TYR A CA 1
ATOM 990 C C . TYR A 1 129 ? 10.570 0.718 -1.811 1.00 90.00 129 TYR A C 1
ATOM 992 O O . TYR A 1 129 ? 11.319 1.606 -1.392 1.00 90.00 129 TYR A O 1
ATOM 1000 N N . ALA A 1 130 ? 9.267 0.727 -1.567 1.00 93.19 130 ALA A N 1
ATOM 1001 C CA . ALA A 1 130 ? 8.565 1.758 -0.822 1.00 93.19 130 ALA A CA 1
ATOM 1002 C C . ALA A 1 130 ? 7.600 1.131 0.196 1.00 93.19 130 ALA A C 1
ATOM 1004 O O . ALA A 1 130 ? 7.423 -0.086 0.265 1.00 93.19 130 ALA A O 1
ATOM 1005 N N . TYR A 1 131 ? 6.978 1.981 1.005 1.00 95.00 131 TYR A N 1
ATOM 1006 C CA . TYR A 1 131 ? 5.904 1.603 1.910 1.00 95.00 131 TYR A CA 1
ATOM 1007 C C . TYR A 1 131 ? 4.617 2.306 1.507 1.00 95.00 131 TYR A C 1
ATOM 1009 O O . TYR A 1 131 ? 4.589 3.530 1.387 1.00 95.00 131 TYR A O 1
ATOM 1017 N N . THR A 1 132 ? 3.540 1.544 1.377 1.00 95.75 132 THR A N 1
ATOM 1018 C CA . THR A 1 132 ? 2.185 2.081 1.299 1.00 95.75 132 THR A CA 1
ATOM 1019 C C . THR A 1 132 ? 1.577 2.084 2.693 1.00 95.75 132 THR A C 1
ATOM 1021 O O . THR A 1 132 ? 1.441 1.038 3.324 1.00 95.75 132 THR A O 1
ATOM 1024 N N . TYR A 1 133 ? 1.202 3.260 3.178 1.00 96.75 133 TYR A N 1
ATOM 1025 C CA . TYR A 1 133 ? 0.463 3.439 4.417 1.00 96.75 133 TYR A CA 1
ATOM 1026 C C . TYR A 1 133 ? -1.019 3.634 4.113 1.00 96.75 133 TYR A C 1
ATOM 1028 O O . TYR A 1 133 ? -1.354 4.499 3.308 1.00 96.75 133 TYR A O 1
ATOM 1036 N N . ILE A 1 134 ? -1.894 2.882 4.780 1.00 96.12 134 ILE A N 1
ATOM 1037 C CA . ILE A 1 134 ? -3.355 3.004 4.680 1.00 96.12 134 ILE A CA 1
ATOM 1038 C C . ILE A 1 134 ? -3.920 3.288 6.066 1.00 96.12 134 ILE A C 1
ATOM 1040 O O . ILE A 1 134 ? -3.709 2.504 6.992 1.00 96.12 134 ILE A O 1
ATOM 1044 N N . LEU A 1 135 ? -4.639 4.398 6.230 1.00 95.88 135 LEU A N 1
ATOM 1045 C CA . LEU A 1 135 ? -5.214 4.778 7.516 1.00 95.88 135 LEU A CA 1
ATOM 1046 C C . LEU A 1 135 ? -6.285 3.767 7.950 1.00 95.88 135 LEU A C 1
ATOM 1048 O O . LEU A 1 135 ? -7.346 3.668 7.348 1.00 95.88 135 LEU A O 1
ATOM 1052 N N . ALA A 1 136 ? -6.016 3.042 9.034 1.00 94.56 136 ALA A N 1
ATOM 1053 C CA . ALA A 1 136 ? -6.877 1.963 9.506 1.00 94.56 136 ALA A CA 1
ATOM 1054 C C . ALA A 1 136 ? -7.807 2.404 10.643 1.00 94.56 136 ALA A C 1
ATOM 1056 O O . ALA A 1 136 ? -8.929 1.918 10.758 1.00 94.56 136 ALA A O 1
ATOM 1057 N N . HIS A 1 137 ? -7.365 3.335 11.492 1.00 93.38 137 HIS A N 1
ATOM 1058 C CA . HIS A 1 137 ? -8.201 3.926 12.535 1.00 93.38 137 HIS A CA 1
ATOM 1059 C C . HIS A 1 137 ? -7.700 5.329 12.886 1.00 93.38 137 HIS A C 1
ATOM 1061 O O . HIS A 1 137 ? -6.678 5.476 13.558 1.00 93.38 137 HIS A O 1
ATOM 1067 N N . ALA A 1 138 ? -8.447 6.357 12.468 1.00 89.81 138 ALA A N 1
ATOM 1068 C CA . ALA A 1 138 ? -8.076 7.760 12.667 1.00 89.81 138 ALA A CA 1
ATOM 1069 C C . ALA A 1 138 ? -7.857 8.096 14.152 1.00 89.81 138 ALA A C 1
ATOM 1071 O O . ALA A 1 138 ? -6.767 8.493 14.551 1.00 89.81 138 ALA A O 1
ATOM 1072 N N . ASN A 1 139 ? -8.848 7.829 15.008 1.00 87.44 139 ASN A N 1
ATOM 1073 C CA . ASN A 1 139 ? -8.758 8.156 16.437 1.00 87.44 139 ASN A CA 1
ATOM 1074 C C . ASN A 1 139 ? -7.660 7.364 17.162 1.00 87.44 139 ASN A C 1
ATOM 1076 O O . ASN A 1 139 ? -7.060 7.859 18.113 1.00 87.44 139 ASN A O 1
ATOM 1080 N N . GLY A 1 140 ? -7.402 6.131 16.717 1.00 85.56 140 GLY A N 1
ATOM 1081 C CA . GLY A 1 140 ? -6.333 5.289 17.249 1.00 85.56 140 GLY A CA 1
ATOM 1082 C C . GLY A 1 140 ? -4.949 5.614 16.698 1.00 85.56 140 GLY A C 1
ATOM 1083 O O . GLY A 1 140 ? -3.982 5.047 17.202 1.00 85.56 140 GLY A O 1
ATOM 1084 N N . GLN A 1 141 ? -4.856 6.496 15.695 1.00 93.06 141 GLN A N 1
ATOM 1085 C CA . GLN A 1 141 ? -3.626 6.787 14.958 1.00 93.06 141 GLN A CA 1
ATOM 1086 C C . GLN A 1 141 ? -2.971 5.516 14.402 1.00 93.06 141 GLN A C 1
ATOM 1088 O O . GLN A 1 141 ? -1.754 5.362 14.450 1.00 93.06 141 GLN A O 1
ATOM 1093 N N . LEU A 1 142 ? -3.781 4.573 13.914 1.00 94.38 142 LEU A N 1
ATOM 1094 C CA . LEU A 1 142 ? -3.301 3.301 13.375 1.00 94.38 142 LEU A CA 1
ATOM 1095 C C . LEU A 1 142 ? -3.400 3.302 11.855 1.00 94.38 142 LEU A C 1
ATOM 1097 O O . LEU A 1 142 ? -4.415 3.721 11.294 1.00 94.38 142 LEU A O 1
ATOM 1101 N N . ALA A 1 143 ? -2.366 2.783 11.206 1.00 96.62 143 ALA A N 1
ATOM 1102 C CA . ALA A 1 143 ? -2.322 2.566 9.771 1.00 96.62 143 ALA A CA 1
ATOM 1103 C C . ALA A 1 143 ? -1.754 1.179 9.461 1.00 96.62 143 ALA A C 1
ATOM 1105 O O . ALA A 1 143 ? -0.880 0.685 10.175 1.00 96.62 143 ALA A O 1
ATOM 1106 N N . TYR A 1 144 ? -2.228 0.563 8.384 1.00 96.75 144 TYR A N 1
ATOM 1107 C CA . TYR A 1 144 ? -1.508 -0.540 7.766 1.00 96.75 144 TYR A CA 1
ATOM 1108 C C . TYR A 1 144 ? -0.295 0.027 7.048 1.00 96.75 144 TYR A C 1
ATOM 1110 O O . TYR A 1 144 ? -0.422 0.991 6.303 1.00 96.75 144 TYR A O 1
ATOM 1118 N N . GLN A 1 145 ? 0.863 -0.573 7.265 1.00 96.50 145 GLN A N 1
ATOM 1119 C CA . GLN A 1 145 ? 2.048 -0.377 6.453 1.00 96.50 145 GLN A CA 1
ATOM 1120 C C . GLN A 1 145 ? 2.250 -1.638 5.625 1.00 96.50 145 GLN A C 1
ATOM 1122 O O . GLN A 1 145 ? 2.349 -2.731 6.184 1.00 96.50 145 GLN A O 1
ATOM 1127 N N . VAL A 1 146 ? 2.293 -1.463 4.311 1.00 95.69 146 VAL A N 1
ATOM 1128 C CA . VAL A 1 146 ? 2.435 -2.536 3.335 1.00 95.69 146 VAL A CA 1
ATOM 1129 C C . VAL A 1 146 ? 3.683 -2.278 2.504 1.00 95.69 146 VAL A C 1
ATOM 1131 O O . VAL A 1 146 ? 3.852 -1.183 1.967 1.00 95.69 146 VAL A O 1
ATOM 1134 N N . ASP A 1 147 ? 4.558 -3.271 2.405 1.00 94.06 147 ASP A N 1
ATOM 1135 C CA . ASP A 1 147 ? 5.693 -3.230 1.483 1.00 94.06 147 ASP A CA 1
ATOM 1136 C C . ASP A 1 147 ? 5.175 -3.166 0.035 1.00 94.06 147 ASP A C 1
ATOM 1138 O O . ASP A 1 147 ? 4.333 -3.967 -0.369 1.00 94.06 147 ASP A O 1
ATOM 1142 N N . THR A 1 148 ? 5.661 -2.200 -0.746 1.00 94.69 148 THR A N 1
ATOM 1143 C CA . THR A 1 148 ? 5.271 -2.004 -2.151 1.00 94.69 148 THR A CA 1
ATOM 1144 C C . THR A 1 148 ? 6.502 -1.771 -3.021 1.00 94.69 148 THR A C 1
ATOM 1146 O O . THR A 1 148 ? 7.550 -1.326 -2.548 1.00 94.69 148 THR A O 1
ATOM 1149 N N . VAL A 1 149 ? 6.357 -2.024 -4.315 1.00 92.38 149 VAL A N 1
ATOM 1150 C CA . VAL A 1 149 ? 7.321 -1.654 -5.357 1.00 92.38 149 VAL A CA 1
ATOM 1151 C C . VAL A 1 149 ? 6.809 -0.433 -6.118 1.00 92.38 149 VAL A C 1
ATOM 1153 O O . VAL A 1 149 ? 5.599 -0.272 -6.296 1.00 92.38 149 VAL A O 1
ATOM 1156 N N . VAL A 1 150 ? 7.726 0.428 -6.557 1.00 92.62 150 VAL A N 1
ATOM 1157 C CA . VAL A 1 150 ? 7.477 1.514 -7.514 1.00 92.62 150 VAL A CA 1
ATOM 1158 C C . VAL A 1 150 ? 8.504 1.455 -8.647 1.00 92.62 150 VAL A C 1
ATOM 1160 O O . VAL A 1 150 ? 9.657 1.089 -8.417 1.00 92.62 150 VAL A O 1
ATOM 1163 N N . CYS A 1 151 ? 8.102 1.824 -9.863 1.00 90.94 151 CYS A N 1
ATOM 1164 C CA . CYS A 1 151 ? 9.016 1.902 -11.006 1.00 90.94 151 CYS A CA 1
ATOM 1165 C C . CYS A 1 151 ? 9.724 3.262 -11.003 1.00 90.94 151 CYS A C 1
ATOM 1167 O O . CYS A 1 151 ? 9.064 4.297 -10.900 1.00 90.94 151 CYS A O 1
ATOM 1169 N N . GLN A 1 152 ? 11.057 3.273 -11.094 1.00 87.44 152 GLN A N 1
ATOM 1170 C CA . GLN A 1 152 ? 11.853 4.511 -11.140 1.00 87.44 152 GLN A CA 1
ATOM 1171 C C . GLN A 1 152 ? 11.862 5.157 -12.530 1.00 87.44 152 GLN A C 1
ATOM 1173 O O . GLN A 1 152 ? 11.982 6.377 -12.645 1.00 87.44 152 GLN A O 1
ATOM 1178 N N . GLY A 1 153 ? 11.756 4.342 -13.581 1.00 83.94 153 GLY A N 1
ATOM 1179 C CA . GLY A 1 153 ? 11.785 4.777 -14.975 1.00 83.94 153 GLY A CA 1
ATOM 1180 C C . GLY A 1 153 ? 10.467 4.512 -15.692 1.00 83.94 153 GLY A C 1
ATOM 1181 O O . GLY A 1 153 ? 9.757 3.564 -15.364 1.00 83.94 153 GLY A O 1
ATOM 1182 N N . GLU A 1 154 ? 10.169 5.346 -16.688 1.00 86.44 154 GLU A N 1
ATOM 1183 C CA . GLU A 1 154 ? 9.022 5.167 -17.589 1.00 86.44 154 GLU A CA 1
ATOM 1184 C C . GLU A 1 154 ? 9.310 4.135 -18.685 1.00 86.44 154 GLU A C 1
ATOM 1186 O O . GLU A 1 154 ? 8.403 3.438 -19.121 1.00 86.44 154 GLU A O 1
ATOM 1191 N N . TYR A 1 155 ? 10.574 3.996 -19.093 1.00 88.88 155 TYR A N 1
ATOM 1192 C CA . TYR A 1 155 ? 10.973 3.207 -20.258 1.00 88.88 155 TYR A CA 1
ATOM 1193 C C . TYR A 1 155 ? 11.808 1.996 -19.872 1.00 88.88 155 TYR A C 1
ATOM 1195 O O . TYR A 1 155 ? 12.615 2.046 -18.938 1.00 88.88 155 TYR A O 1
ATOM 1203 N N . CYS A 1 156 ? 11.671 0.930 -20.655 1.00 87.81 156 CYS A N 1
ATOM 1204 C CA . CYS A 1 156 ? 12.527 -0.236 -20.537 1.00 87.81 156 CYS A CA 1
ATOM 1205 C C . CYS A 1 156 ? 13.959 0.097 -20.949 1.00 87.81 156 CYS A C 1
ATOM 1207 O O . CYS A 1 156 ? 14.211 0.555 -22.065 1.00 87.81 156 CYS A O 1
ATOM 1209 N N . GLN A 1 157 ? 14.910 -0.211 -20.075 1.00 81.62 157 GLN A N 1
ATOM 1210 C CA . GLN A 1 157 ? 16.325 0.008 -20.324 1.00 81.62 157 GLN A CA 1
ATOM 1211 C C . GLN A 1 157 ? 17.066 -1.320 -20.338 1.00 81.62 157 GLN A C 1
ATOM 1213 O O . GLN A 1 157 ? 16.972 -2.133 -19.422 1.00 81.62 157 GLN A O 1
ATOM 1218 N N . SER A 1 158 ? 17.840 -1.546 -21.396 1.00 79.12 158 SER A N 1
ATOM 1219 C CA . SER A 1 158 ? 18.706 -2.713 -21.479 1.00 79.12 158 SER A CA 1
ATOM 1220 C C . SER A 1 158 ? 20.122 -2.286 -21.117 1.00 79.12 158 SER A C 1
ATOM 1222 O O . SER A 1 158 ? 20.713 -1.481 -21.847 1.00 79.12 158 SER A O 1
ATOM 1224 N N . PRO A 1 159 ? 20.742 -2.870 -20.076 1.00 70.31 159 PRO A N 1
ATOM 1225 C CA . PRO A 1 159 ? 22.122 -2.550 -19.719 1.00 70.31 159 PRO A CA 1
ATOM 1226 C C . PRO A 1 159 ? 23.116 -2.837 -20.859 1.00 70.31 159 PRO A C 1
ATOM 1228 O O . PRO A 1 159 ? 24.231 -2.322 -20.839 1.00 70.31 159 PRO A O 1
ATOM 1231 N N . TYR A 1 160 ? 22.722 -3.625 -21.868 1.00 72.38 160 TYR A N 1
ATOM 1232 C CA . TYR A 1 160 ? 23.546 -3.958 -23.031 1.00 72.38 160 TYR A CA 1
ATOM 1233 C C . TYR A 1 160 ? 23.272 -3.088 -24.264 1.00 72.38 160 TYR A C 1
ATOM 1235 O O . TYR A 1 160 ? 24.147 -2.971 -25.119 1.00 72.38 160 TYR A O 1
ATOM 1243 N N . LEU A 1 161 ? 22.072 -2.508 -24.387 1.00 68.75 161 LEU A N 1
ATOM 1244 C CA . LEU A 1 161 ? 21.618 -1.838 -25.615 1.00 68.75 161 LEU A CA 1
ATOM 1245 C C . LEU A 1 161 ? 21.254 -0.361 -25.435 1.00 68.75 161 LEU A C 1
ATOM 1247 O O . LEU A 1 161 ? 20.966 0.278 -26.444 1.00 68.75 161 LEU A O 1
ATOM 1251 N N . ASN A 1 162 ? 21.356 0.196 -24.221 1.00 63.16 162 ASN A N 1
ATOM 1252 C CA . ASN A 1 162 ? 21.000 1.590 -23.904 1.00 63.16 162 ASN A CA 1
ATOM 1253 C C . ASN A 1 162 ? 21.619 2.657 -24.833 1.00 63.16 162 ASN A C 1
ATOM 1255 O O . ASN A 1 162 ? 21.112 3.770 -24.901 1.00 63.16 162 ASN A O 1
ATOM 1259 N N . TYR A 1 163 ? 22.708 2.352 -25.548 1.00 59.22 163 TYR A N 1
ATOM 1260 C CA . TYR A 1 163 ? 23.360 3.286 -26.477 1.00 59.22 163 TYR A CA 1
ATOM 1261 C C . TYR A 1 163 ? 22.998 3.084 -27.956 1.00 59.22 163 TYR A C 1
ATOM 1263 O O . TYR A 1 163 ? 23.375 3.908 -28.786 1.00 59.22 163 TYR A O 1
ATOM 1271 N N . VAL A 1 164 ? 22.334 1.981 -28.311 1.00 59.47 164 VAL A N 1
ATOM 1272 C CA . VAL A 1 164 ? 22.180 1.533 -29.710 1.00 59.47 164 VAL A CA 1
ATOM 1273 C C . VAL A 1 164 ? 20.718 1.442 -30.123 1.00 59.47 164 VAL A C 1
ATOM 1275 O O . VAL A 1 164 ? 20.375 1.762 -31.259 1.00 59.47 164 VAL A O 1
ATOM 1278 N N . VAL A 1 165 ? 19.861 1.008 -29.205 1.00 60.78 165 VAL A N 1
ATOM 1279 C CA . VAL A 1 165 ? 18.427 0.854 -29.417 1.00 60.78 165 VAL A CA 1
ATOM 1280 C C . VAL A 1 165 ? 17.794 1.764 -28.378 1.00 60.78 165 VAL A C 1
ATOM 1282 O O . VAL A 1 165 ? 18.084 1.604 -27.197 1.00 60.78 165 VAL A O 1
ATOM 1285 N N . GLY A 1 166 ? 17.046 2.780 -28.813 1.00 65.75 166 GLY A N 1
ATOM 1286 C CA . GLY A 1 166 ? 16.317 3.658 -27.895 1.00 65.75 166 GLY A CA 1
ATOM 1287 C C . GLY A 1 166 ? 15.274 2.887 -27.080 1.00 65.75 166 GLY A C 1
ATOM 1288 O O . GLY A 1 166 ? 15.297 1.657 -27.017 1.00 65.75 166 GLY A O 1
ATOM 1289 N N . ASP A 1 167 ? 14.333 3.610 -26.488 1.00 74.06 167 ASP A N 1
ATOM 1290 C CA . ASP A 1 167 ? 13.257 3.010 -25.699 1.00 74.06 167 ASP A CA 1
ATOM 1291 C C . ASP A 1 167 ? 12.527 1.935 -26.527 1.00 74.06 167 ASP A C 1
ATOM 1293 O O . ASP A 1 167 ? 12.006 2.208 -27.611 1.00 74.06 167 ASP A O 1
ATOM 1297 N N . PHE A 1 168 ? 12.541 0.686 -26.052 1.00 80.94 168 PHE A N 1
ATOM 1298 C CA . PHE A 1 168 ? 11.947 -0.468 -26.750 1.00 80.94 168 PHE A CA 1
ATOM 1299 C C . PHE A 1 168 ? 10.638 -0.945 -26.102 1.00 80.94 168 PHE A C 1
ATOM 1301 O O . PHE A 1 168 ? 10.024 -1.905 -26.571 1.00 80.94 168 PHE A O 1
ATOM 1308 N N . GLY A 1 169 ? 10.209 -0.265 -25.041 1.00 89.12 169 GLY A N 1
ATOM 1309 C CA . GLY A 1 169 ? 8.954 -0.492 -24.341 1.00 89.12 169 GLY A CA 1
ATOM 1310 C C . GLY A 1 169 ? 8.803 0.423 -23.130 1.00 89.12 169 GLY A C 1
ATOM 1311 O O . GLY A 1 169 ? 9.715 1.191 -22.809 1.00 89.12 169 GLY A O 1
ATOM 1312 N N . ASP A 1 170 ? 7.681 0.262 -22.438 1.00 91.19 170 ASP A N 1
ATOM 1313 C CA . ASP A 1 170 ? 7.344 0.990 -21.215 1.00 91.19 170 ASP A CA 1
ATOM 1314 C C . ASP A 1 170 ? 7.492 0.100 -19.979 1.00 91.19 170 ASP A C 1
ATOM 1316 O O . ASP A 1 170 ? 7.132 -1.081 -19.991 1.00 91.19 170 ASP A O 1
ATOM 1320 N N . CYS A 1 171 ? 7.980 0.676 -18.884 1.00 91.38 171 CYS A N 1
ATOM 1321 C CA . CYS A 1 171 ? 7.972 0.041 -17.575 1.00 91.38 171 CYS A CA 1
ATOM 1322 C C . CYS A 1 171 ? 6.622 0.259 -16.895 1.00 91.38 171 CYS A C 1
ATOM 1324 O O . CYS A 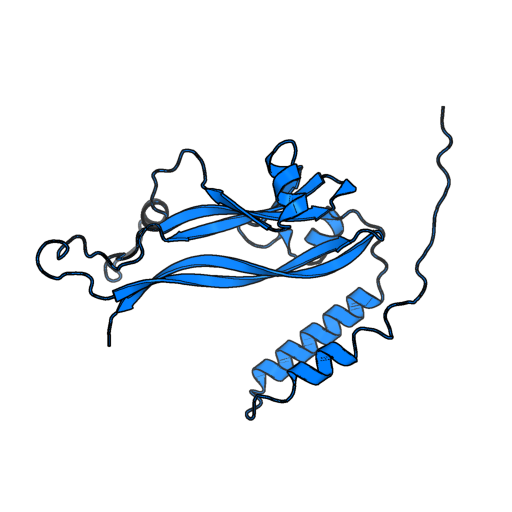1 171 ? 6.261 1.371 -16.512 1.00 91.38 171 CYS A O 1
ATOM 1326 N N . VAL A 1 172 ? 5.879 -0.830 -16.716 1.00 92.69 172 VAL A N 1
ATOM 1327 C CA . VAL A 1 172 ? 4.536 -0.813 -16.138 1.00 92.69 172 VAL A CA 1
ATOM 1328 C C . VAL A 1 172 ? 4.559 -1.455 -14.759 1.00 92.69 172 VAL A C 1
ATOM 1330 O O . VAL A 1 172 ? 5.045 -2.573 -14.585 1.00 92.69 172 VAL A O 1
ATOM 1333 N N . LEU A 1 173 ? 3.988 -0.763 -13.773 1.00 93.44 173 LEU A N 1
ATOM 1334 C CA . LEU A 1 173 ? 3.812 -1.311 -12.435 1.00 93.44 173 LEU A CA 1
ATOM 1335 C C . LEU A 1 173 ? 2.745 -2.411 -12.458 1.00 93.44 173 LEU A C 1
ATOM 1337 O O . LEU A 1 173 ? 1.579 -2.165 -12.773 1.00 93.44 173 LEU A O 1
ATOM 1341 N N . LYS A 1 174 ? 3.128 -3.622 -12.063 1.00 93.38 174 LYS A N 1
ATOM 1342 C CA . LYS A 1 174 ? 2.185 -4.681 -11.727 1.00 93.38 174 LYS A CA 1
ATOM 1343 C C . LYS A 1 174 ? 1.624 -4.462 -10.339 1.00 93.38 174 LYS A C 1
ATOM 1345 O O . LYS A 1 174 ? 2.343 -4.504 -9.343 1.00 93.38 174 LYS A O 1
ATOM 1350 N N . GLU A 1 175 ? 0.312 -4.291 -10.293 1.00 93.19 175 GLU A N 1
ATOM 1351 C CA . GLU A 1 175 ? -0.441 -4.113 -9.062 1.00 93.19 175 GLU A CA 1
ATOM 1352 C C . GLU A 1 175 ? -1.103 -5.426 -8.627 1.00 93.19 175 GLU A C 1
ATOM 1354 O O . GLU A 1 175 ? -1.661 -6.168 -9.439 1.00 93.19 175 GLU A O 1
ATOM 1359 N N . GLN A 1 176 ? -1.119 -5.677 -7.322 1.00 91.69 176 GLN A N 1
ATOM 1360 C CA . GLN A 1 176 ? -1.969 -6.671 -6.686 1.00 91.69 176 GLN A CA 1
ATOM 1361 C C . GLN A 1 176 ? -3.068 -5.967 -5.895 1.00 91.69 176 GLN A C 1
ATOM 1363 O O . GLN A 1 176 ? -2.837 -4.982 -5.196 1.00 91.69 176 GLN A O 1
ATOM 1368 N N . THR A 1 177 ? -4.286 -6.491 -6.002 1.00 92.88 177 THR A N 1
ATOM 1369 C CA . THR A 1 177 ? -5.423 -6.014 -5.215 1.00 92.88 177 THR A CA 1
ATOM 1370 C C . THR A 1 177 ? -5.525 -6.812 -3.921 1.00 92.88 177 THR A C 1
ATOM 1372 O O . THR A 1 177 ? -5.476 -8.043 -3.947 1.00 92.88 177 THR A O 1
ATOM 1375 N N . MET A 1 178 ? -5.699 -6.124 -2.797 1.00 91.06 178 MET A N 1
ATOM 1376 C CA . MET A 1 178 ? -5.930 -6.744 -1.494 1.00 91.06 178 MET A CA 1
ATOM 1377 C C . MET A 1 178 ? -7.066 -6.047 -0.746 1.00 91.06 178 MET A C 1
ATOM 1379 O O . MET A 1 178 ? -7.391 -4.889 -1.010 1.00 91.06 178 MET A O 1
ATOM 1383 N N . VAL A 1 179 ? -7.670 -6.770 0.196 1.00 90.12 179 VAL A N 1
ATOM 1384 C CA . VAL A 1 179 ? -8.750 -6.261 1.045 1.00 90.12 179 VAL A CA 1
ATOM 1385 C C . VAL A 1 179 ? -8.212 -6.073 2.457 1.00 90.12 179 VAL A C 1
ATOM 1387 O O . VAL A 1 179 ? -7.703 -7.016 3.062 1.00 90.12 179 VAL A O 1
ATOM 1390 N N . VAL A 1 180 ? -8.347 -4.858 2.977 1.00 91.94 180 VAL A N 1
ATOM 1391 C CA . VAL A 1 180 ? -8.047 -4.496 4.367 1.00 91.94 180 VAL A CA 1
ATOM 1392 C C . VAL A 1 180 ? -9.334 -4.088 5.078 1.00 91.94 180 VAL A C 1
ATOM 1394 O O . VAL A 1 180 ? -10.352 -3.852 4.434 1.00 91.94 180 VAL A O 1
ATOM 1397 N N . TYR A 1 181 ? -9.316 -4.018 6.407 1.00 90.56 181 TYR A N 1
ATOM 1398 C CA . TYR A 1 181 ? -10.480 -3.608 7.194 1.00 90.56 181 TYR A CA 1
ATOM 1399 C C . TYR A 1 181 ? -10.143 -2.359 7.998 1.00 90.56 181 TYR A C 1
ATOM 1401 O O . TYR A 1 181 ? -9.197 -2.359 8.780 1.00 90.56 181 TYR A O 1
ATOM 1409 N N . ILE A 1 182 ? -10.928 -1.302 7.818 1.00 92.69 182 ILE A N 1
ATOM 1410 C CA . ILE A 1 182 ? -10.731 -0.019 8.498 1.00 92.69 182 ILE A CA 1
ATOM 1411 C C . ILE A 1 182 ? -11.865 0.248 9.486 1.00 92.69 182 ILE A C 1
ATOM 1413 O O . ILE A 1 182 ? -12.982 -0.239 9.315 1.00 92.69 182 ILE A O 1
ATOM 1417 N N . ILE A 1 183 ? -11.590 1.040 10.519 1.00 90.00 183 ILE A N 1
ATOM 1418 C CA . ILE A 1 183 ? -12.596 1.530 11.462 1.00 90.00 183 ILE A CA 1
ATOM 1419 C C . ILE A 1 183 ? -13.074 2.898 10.985 1.00 90.00 183 ILE A C 1
ATOM 1421 O O . ILE A 1 183 ? -12.315 3.871 10.990 1.00 90.00 183 ILE A O 1
ATOM 1425 N N . ASN A 1 184 ? -14.348 2.979 10.604 1.00 87.88 184 ASN A N 1
ATOM 1426 C CA . ASN A 1 184 ? -14.966 4.235 10.190 1.00 87.88 184 ASN A CA 1
ATOM 1427 C C . ASN A 1 184 ? -15.237 5.175 11.387 1.00 87.88 184 ASN A C 1
ATOM 1429 O O . ASN A 1 184 ? -15.061 4.816 12.552 1.00 87.88 184 ASN A O 1
ATOM 1433 N N . ALA A 1 185 ? -15.727 6.388 11.110 1.00 85.44 185 ALA A N 1
ATOM 1434 C CA . ALA A 1 185 ? -16.044 7.383 12.144 1.00 85.44 185 ALA A CA 1
ATOM 1435 C C . ALA A 1 185 ? -17.091 6.912 13.178 1.00 85.44 185 ALA A C 1
ATOM 1437 O O . ALA A 1 185 ? -17.150 7.447 14.284 1.00 85.44 185 ALA A O 1
ATOM 1438 N N . TYR A 1 186 ? -17.895 5.902 12.836 1.00 86.88 186 TYR A N 1
ATOM 1439 C CA . TYR A 1 186 ? -18.911 5.305 13.704 1.00 86.88 186 TYR A CA 1
ATOM 1440 C C . TYR A 1 186 ? -18.391 4.100 14.503 1.00 86.88 186 TYR A C 1
ATOM 1442 O O . TYR A 1 186 ? -19.168 3.449 15.200 1.00 86.88 186 TYR A O 1
ATOM 1450 N N . GLY A 1 187 ? -17.098 3.774 14.403 1.00 82.06 187 GLY A N 1
ATOM 1451 C CA . GLY A 1 187 ? -16.498 2.635 15.096 1.00 82.06 187 GLY A CA 1
ATOM 1452 C C . GLY A 1 187 ? -16.804 1.277 14.456 1.00 82.06 187 GLY A C 1
ATOM 1453 O O . GLY A 1 187 ? -16.579 0.248 15.085 1.00 82.06 187 GLY A O 1
ATOM 1454 N N . SER A 1 188 ? -17.341 1.255 13.234 1.00 86.19 188 SER A N 1
ATOM 1455 C CA . SER A 1 188 ? -17.648 0.017 12.510 1.00 86.19 188 SER A CA 1
ATOM 1456 C C . SER A 1 188 ? -16.488 -0.397 11.611 1.00 86.19 188 SER A C 1
ATOM 1458 O O . SER A 1 188 ? -15.848 0.457 10.995 1.00 86.19 188 SER A O 1
ATOM 1460 N N . PHE A 1 189 ? -16.261 -1.708 11.505 1.00 85.69 189 PHE A N 1
ATOM 1461 C CA . PHE A 1 189 ? -15.308 -2.284 10.561 1.00 85.69 189 PHE A CA 1
ATOM 1462 C C . PHE A 1 189 ? -15.895 -2.291 9.152 1.00 85.69 189 PHE A C 1
ATOM 1464 O O . PHE A 1 189 ? -16.967 -2.851 8.929 1.00 85.69 189 PHE A O 1
ATOM 1471 N N . VAL A 1 190 ? -15.180 -1.687 8.209 1.00 89.31 190 VAL A N 1
ATOM 1472 C CA . VAL A 1 190 ? -15.572 -1.607 6.801 1.00 89.31 190 VAL A CA 1
ATOM 1473 C C . VAL A 1 190 ? -14.440 -2.186 5.951 1.00 89.31 190 VAL A C 1
ATOM 1475 O O . VAL A 1 190 ? -13.283 -1.812 6.166 1.00 89.31 190 VAL A O 1
ATOM 1478 N N . PRO A 1 191 ? -14.729 -3.110 5.017 1.00 90.50 191 PRO A N 1
ATOM 1479 C CA . PRO A 1 191 ? -13.722 -3.585 4.081 1.00 90.50 191 PRO A CA 1
ATOM 1480 C C . PRO A 1 191 ? -13.346 -2.466 3.104 1.00 90.50 191 PRO A C 1
ATOM 1482 O O . PRO A 1 191 ? -14.212 -1.786 2.556 1.00 90.50 191 PRO A O 1
ATOM 1485 N N . GLN A 1 192 ? -12.053 -2.303 2.852 1.00 91.38 192 GLN A N 1
ATOM 1486 C CA . GLN A 1 192 ? -11.516 -1.392 1.851 1.00 91.38 192 GLN A CA 1
ATOM 1487 C C . GLN A 1 192 ? -10.609 -2.174 0.907 1.00 91.38 192 GLN A C 1
ATOM 1489 O O . GLN A 1 192 ? -9.746 -2.943 1.336 1.00 91.38 192 GLN A O 1
ATOM 1494 N N . THR A 1 193 ? -10.823 -1.985 -0.390 1.00 92.25 193 THR A N 1
ATOM 1495 C CA . THR A 1 193 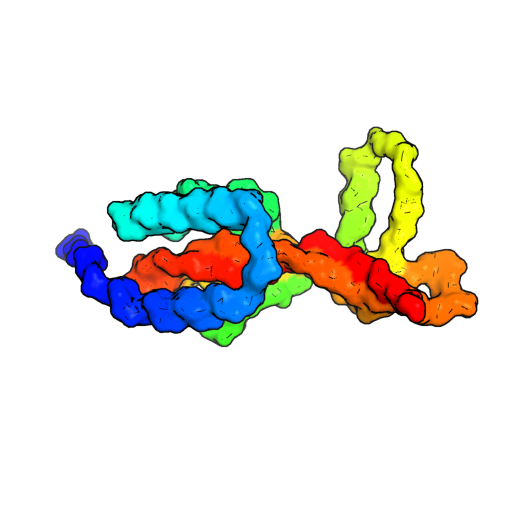? -9.989 -2.593 -1.425 1.00 92.25 193 THR A CA 1
ATOM 1496 C C . THR A 1 193 ? -8.884 -1.622 -1.799 1.00 92.25 193 THR A C 1
ATOM 1498 O O . THR A 1 193 ? -9.156 -0.461 -2.097 1.00 92.25 193 THR A O 1
ATOM 1501 N N . ILE A 1 194 ? -7.646 -2.100 -1.791 1.00 92.56 194 ILE A N 1
ATOM 1502 C CA . ILE A 1 194 ? -6.459 -1.302 -2.095 1.00 92.56 194 ILE A CA 1
ATOM 1503 C C . ILE A 1 194 ? -5.596 -2.023 -3.127 1.00 92.56 194 ILE A C 1
ATOM 1505 O O . ILE A 1 194 ? -5.587 -3.255 -3.209 1.00 92.56 194 ILE A O 1
ATOM 1509 N N . LYS A 1 195 ? -4.871 -1.238 -3.919 1.00 93.12 195 LYS A N 1
ATOM 1510 C CA . LYS A 1 195 ? -3.906 -1.732 -4.895 1.00 93.12 195 LYS A CA 1
ATOM 1511 C C . LYS A 1 195 ? -2.495 -1.449 -4.409 1.00 93.12 195 LYS A C 1
ATOM 1513 O O . LYS A 1 195 ? -2.209 -0.338 -3.972 1.00 93.12 195 LYS A O 1
ATOM 1518 N N . ILE A 1 196 ? -1.637 -2.457 -4.483 1.00 93.19 196 ILE A N 1
ATOM 1519 C CA . ILE A 1 196 ? -0.243 -2.399 -4.043 1.00 93.19 196 ILE A CA 1
ATOM 1520 C C . ILE A 1 196 ? 0.646 -2.808 -5.212 1.00 93.19 196 ILE A C 1
ATOM 1522 O O . ILE A 1 196 ? 0.348 -3.783 -5.896 1.00 93.19 196 ILE A O 1
ATOM 1526 N N . GLY A 1 197 ? 1.726 -2.069 -5.448 1.00 92.38 197 GLY A N 1
ATOM 1527 C CA . GLY A 1 197 ? 2.715 -2.414 -6.462 1.00 92.38 197 GLY A CA 1
ATOM 1528 C C . GLY A 1 197 ? 3.559 -3.606 -6.016 1.00 92.38 197 GLY A C 1
ATOM 1529 O O . GLY A 1 197 ? 4.080 -3.611 -4.903 1.00 92.38 197 GLY A O 1
ATOM 1530 N N . CYS A 1 198 ? 3.711 -4.609 -6.875 1.00 90.75 198 CYS A N 1
ATOM 1531 C CA . CYS A 1 198 ? 4.439 -5.840 -6.553 1.00 90.75 198 CYS A CA 1
ATOM 1532 C C . CYS A 1 198 ? 5.711 -6.029 -7.377 1.00 90.75 198 CYS A C 1
ATOM 1534 O O . CYS A 1 198 ? 6.653 -6.638 -6.880 1.00 90.75 198 CYS A O 1
ATOM 1536 N N . ALA A 1 199 ? 5.717 -5.549 -8.619 1.00 90.81 199 ALA A N 1
ATOM 1537 C CA . ALA A 1 199 ? 6.849 -5.631 -9.535 1.00 90.81 199 ALA A CA 1
ATOM 1538 C C . ALA A 1 199 ? 6.680 -4.608 -10.665 1.00 90.81 199 ALA A C 1
ATOM 1540 O O . ALA A 1 199 ? 5.567 -4.135 -10.905 1.00 90.81 199 ALA A O 1
ATOM 1541 N N . CYS A 1 200 ? 7.747 -4.311 -11.390 1.00 90.12 200 CYS A N 1
ATOM 1542 C CA . CYS A 1 200 ? 7.726 -3.571 -12.643 1.00 90.12 200 CYS A CA 1
ATOM 1543 C C . CYS A 1 200 ? 8.001 -4.527 -13.801 1.00 90.12 200 CYS A C 1
ATOM 1545 O O . CYS A 1 200 ? 8.900 -5.359 -13.741 1.00 90.12 200 CYS A O 1
ATOM 1547 N N . GLU A 1 201 ? 7.231 -4.405 -14.877 1.00 90.12 201 GLU A N 1
ATOM 1548 C CA . GLU A 1 201 ? 7.431 -5.210 -16.075 1.00 90.12 201 GLU A CA 1
ATOM 1549 C C . GLU A 1 201 ? 7.636 -4.347 -17.304 1.00 90.12 201 GLU A C 1
ATOM 1551 O O . GLU A 1 201 ? 6.954 -3.342 -17.500 1.00 90.12 201 GLU A O 1
ATOM 1556 N N . CYS A 1 202 ? 8.562 -4.786 -18.152 1.00 88.94 202 CYS A N 1
ATOM 1557 C CA . CYS A 1 202 ? 8.776 -4.172 -19.445 1.00 88.94 202 CYS A CA 1
ATOM 1558 C C . CYS A 1 202 ? 7.724 -4.649 -20.452 1.00 88.94 202 CYS A C 1
ATOM 1560 O O . CYS A 1 202 ? 7.688 -5.826 -20.822 1.00 88.94 202 CYS A O 1
ATOM 1562 N N . MET A 1 203 ? 6.911 -3.717 -20.937 1.00 90.50 203 MET A N 1
ATOM 1563 C CA . MET A 1 203 ? 5.932 -3.921 -21.997 1.00 90.50 203 MET A CA 1
ATOM 1564 C C . MET A 1 203 ? 6.504 -3.393 -23.313 1.00 90.50 203 MET A C 1
ATOM 1566 O O . MET A 1 203 ? 6.505 -2.191 -23.562 1.00 90.50 203 MET A O 1
ATOM 1570 N N . ALA A 1 204 ? 7.019 -4.297 -24.149 1.00 85.06 204 ALA A N 1
ATOM 1571 C CA . ALA A 1 204 ? 7.608 -3.933 -25.436 1.00 85.06 204 ALA A CA 1
ATOM 1572 C C . ALA A 1 204 ? 6.579 -3.292 -26.386 1.00 85.06 204 ALA A C 1
ATOM 1574 O O . ALA A 1 204 ? 5.421 -3.716 -26.431 1.00 85.06 204 ALA A O 1
ATOM 1575 N N . TYR A 1 205 ? 7.019 -2.312 -27.180 1.00 82.19 205 TYR A N 1
ATOM 1576 C CA . TYR A 1 205 ? 6.195 -1.745 -28.248 1.00 82.19 205 TYR A CA 1
ATOM 1577 C C . TYR A 1 205 ? 5.917 -2.811 -29.320 1.00 82.19 205 TYR A C 1
ATOM 1579 O O . TYR A 1 205 ? 6.831 -3.522 -29.744 1.00 82.19 205 TYR A O 1
ATOM 1587 N N . ALA A 1 206 ? 4.647 -2.946 -29.708 1.00 65.62 206 ALA A N 1
ATOM 1588 C CA . ALA A 1 206 ? 4.181 -3.936 -30.683 1.00 65.62 206 ALA A CA 1
ATOM 1589 C C . ALA A 1 206 ? 4.586 -3.599 -32.126 1.00 65.62 206 ALA A C 1
ATOM 1591 O O . ALA A 1 206 ? 4.593 -2.397 -32.478 1.00 65.62 206 ALA A O 1
#

Organism: Actinia tenebrosa (NCBI:txid6105)

Secondary structure (DSSP, 8-state):
--------------TTTTSHHHHHTSSSS-----HHHHHHHHHHHHHHHHHHT----S-HHHHHHHTTGGGSTTEEEEE--HHHHHHHHHHSEEEEE-TT----HHHHTTSS------------S-EEEEEEEEEEETTTTEEEEEEEEEES-SB---TTTTTTS---EEEEEEEEEEEEEEE-TTS-EEEEEEEEEEEEEEEE--

Radius of gyration: 22.15 Å; chains: 1; bounding box: 54×38×71 Å